Protein AF-A0A1V2L653-F1 (afdb_monomer_lite)

Foldseek 3Di:
DDDDDDDDDDDDDDDDDDDDDDDPPPDDDPDPDDDDDDDDDDDDDDDDDDDDDDDDDDDDDDDDDPPDDPVVVVVVVVVVVVVVVVVVVVVVVVVVVVVVVVVVVVVVVVVVVVVVVVVVVVVVVVVVVVVVVVVVVVVVVVVVVVVVVVVVVVVVVVVVVVVVVVVVVVVVVVVVVVVVVVVVVVVVVVPDDDDDDDDDDDDDDDDDDQDPPDDPPDDPVDDSPPDDDDDDDDDDDDDDDDDPDDDPDDDPDQQEDQALVLLVVLQVQQAFDLDDLQVSLVVSCVVCVPDDSSRSSSNQVVQWDFDDPDNNRTGIHGNPVVSVVSNVVD

Structure (mmCIF, N/CA/C/O backbone):
data_AF-A0A1V2L653-F1
#
_entry.id   AF-A0A1V2L653-F1
#
loop_
_atom_site.group_PDB
_atom_site.id
_atom_site.type_symbol
_atom_site.label_atom_id
_atom_site.label_alt_id
_atom_site.label_comp_id
_atom_site.label_asym_id
_atom_site.label_entity_id
_atom_site.label_seq_id
_atom_site.pdbx_PDB_ins_code
_atom_site.Cartn_x
_atom_site.Cartn_y
_atom_site.Cartn_z
_atom_site.occupancy
_atom_site.B_iso_or_equiv
_atom_site.auth_seq_id
_atom_site.auth_comp_id
_atom_site.auth_asym_id
_atom_site.auth_atom_id
_atom_site.pdbx_PDB_model_num
ATOM 1 N N . MET A 1 1 ? 19.678 -55.929 11.649 1.00 46.94 1 MET A N 1
ATOM 2 C CA . MET A 1 1 ? 20.262 -55.538 10.353 1.00 46.94 1 MET A CA 1
ATOM 3 C C . MET A 1 1 ? 20.091 -54.039 10.209 1.00 46.94 1 MET A C 1
ATOM 5 O O . MET A 1 1 ? 18.973 -53.556 10.264 1.00 46.94 1 MET A O 1
ATOM 9 N N . SER A 1 2 ? 21.246 -53.382 10.204 1.00 53.12 2 SER A N 1
ATOM 10 C CA . SER A 1 2 ? 21.638 -51.986 9.989 1.00 53.12 2 SER A CA 1
ATOM 11 C C . SER A 1 2 ? 20.592 -50.871 9.865 1.00 53.12 2 SER A C 1
ATOM 13 O O . SER A 1 2 ? 19.823 -50.804 8.912 1.00 53.12 2 SER A O 1
ATOM 15 N N . ASN A 1 3 ? 20.713 -49.936 10.810 1.00 59.44 3 ASN A N 1
ATOM 16 C CA . ASN A 1 3 ? 20.210 -48.566 10.816 1.00 59.44 3 ASN A CA 1
ATOM 17 C C . ASN A 1 3 ? 21.324 -47.656 10.239 1.00 59.44 3 ASN A C 1
ATOM 19 O O . ASN A 1 3 ? 22.461 -47.819 10.685 1.00 59.44 3 ASN A O 1
ATOM 23 N N . PRO A 1 4 ? 21.083 -46.759 9.265 1.00 69.44 4 PRO A N 1
ATOM 24 C CA . PRO A 1 4 ? 22.122 -45.852 8.780 1.00 69.44 4 PRO A CA 1
ATOM 25 C C . PRO A 1 4 ? 22.205 -44.565 9.619 1.00 69.44 4 PRO A C 1
ATOM 27 O O . PRO A 1 4 ? 21.202 -43.906 9.880 1.00 69.44 4 PRO A O 1
ATOM 30 N N . GLU A 1 5 ? 23.434 -44.260 10.033 1.00 60.66 5 GLU A N 1
ATOM 31 C CA . GLU A 1 5 ? 23.882 -43.127 10.846 1.00 60.66 5 GLU A CA 1
ATOM 32 C C . GLU A 1 5 ? 23.669 -41.750 10.189 1.00 60.66 5 GLU A C 1
ATOM 34 O O . GLU A 1 5 ? 23.868 -41.566 8.987 1.00 60.66 5 GLU A O 1
ATOM 39 N N . GLU A 1 6 ? 23.346 -40.762 11.028 1.00 52.84 6 GLU A N 1
ATOM 40 C CA . GLU A 1 6 ? 23.490 -39.327 10.762 1.00 52.84 6 GLU A CA 1
ATOM 41 C C . GLU A 1 6 ? 24.969 -38.894 10.812 1.00 52.84 6 GLU A C 1
ATOM 43 O O . GLU A 1 6 ? 25.686 -39.288 11.736 1.00 52.84 6 GLU A O 1
ATOM 48 N N . PRO A 1 7 ? 25.431 -37.979 9.938 1.00 68.19 7 PRO A N 1
ATOM 49 C CA . PRO A 1 7 ? 26.651 -37.229 10.192 1.00 68.19 7 PRO A CA 1
ATOM 50 C C . PRO A 1 7 ? 26.360 -35.917 10.936 1.00 68.19 7 PRO A C 1
ATOM 52 O O . PRO A 1 7 ? 25.857 -34.934 10.390 1.00 68.19 7 PRO A O 1
ATOM 55 N N . SER A 1 8 ? 26.773 -35.927 12.200 1.00 58.78 8 SER A N 1
ATOM 56 C CA . SER A 1 8 ? 27.037 -34.781 13.068 1.00 58.78 8 SER A CA 1
ATOM 57 C C . SER A 1 8 ? 28.042 -33.809 12.432 1.00 58.78 8 SER A C 1
ATOM 59 O O . SER A 1 8 ? 29.158 -34.203 12.092 1.00 58.78 8 SER A O 1
ATOM 61 N N . ILE A 1 9 ? 27.685 -32.524 12.314 1.00 58.97 9 ILE A N 1
ATOM 62 C CA . ILE A 1 9 ? 28.653 -31.441 12.080 1.00 58.97 9 ILE A CA 1
ATOM 63 C C . ILE A 1 9 ? 28.481 -30.382 13.166 1.00 58.97 9 ILE A C 1
ATOM 65 O O . ILE A 1 9 ? 27.635 -29.492 13.108 1.00 58.97 9 ILE A O 1
ATOM 69 N N . HIS A 1 10 ? 29.355 -30.505 14.158 1.00 52.88 10 HIS A N 1
ATOM 70 C CA . HIS A 1 10 ? 29.737 -29.478 15.113 1.00 52.88 10 HIS A CA 1
ATOM 71 C C . HIS A 1 10 ? 30.322 -28.260 14.377 1.00 52.88 10 HIS A C 1
ATOM 73 O O . HIS A 1 10 ? 31.320 -28.380 13.664 1.00 52.88 10 HIS A O 1
ATOM 79 N N . LYS A 1 11 ? 29.764 -27.067 14.602 1.00 62.25 11 LYS A N 1
ATOM 80 C CA . LYS A 1 11 ? 30.474 -25.805 14.361 1.00 62.25 11 LYS A CA 1
ATOM 81 C C . LYS A 1 11 ? 30.218 -24.854 15.522 1.00 62.25 11 LYS A C 1
ATOM 83 O O . LYS A 1 11 ? 29.108 -24.374 15.720 1.00 62.25 11 LYS A O 1
ATOM 88 N N . GLN A 1 12 ? 31.274 -24.659 16.303 1.00 55.16 12 GLN A N 1
ATOM 89 C CA . GLN A 1 12 ? 31.353 -23.705 17.398 1.00 55.16 12 GLN A CA 1
ATOM 90 C C . GLN A 1 12 ? 31.304 -22.249 16.901 1.00 55.16 12 GLN A C 1
ATOM 92 O O . GLN A 1 12 ? 31.672 -21.979 15.750 1.00 55.16 12 GLN A O 1
ATOM 97 N N . PRO A 1 13 ? 30.863 -21.319 17.767 1.00 58.03 13 PRO A N 1
ATOM 98 C CA . PRO A 1 13 ? 30.701 -19.910 17.443 1.00 58.03 13 PRO A CA 1
ATOM 99 C C . PRO A 1 13 ? 32.049 -19.180 17.481 1.00 58.03 13 PRO A C 1
ATOM 101 O O . PRO A 1 13 ? 32.896 -19.459 18.328 1.00 58.03 13 PRO A O 1
ATOM 104 N N . LYS A 1 14 ? 32.241 -18.233 16.557 1.00 57.12 14 LYS A N 1
ATOM 105 C CA . LYS A 1 14 ? 33.329 -17.256 16.629 1.00 57.12 14 LYS A CA 1
ATOM 106 C C . LYS A 1 14 ? 32.825 -15.984 17.293 1.00 57.12 14 LYS A C 1
ATOM 108 O O . LYS A 1 14 ? 31.859 -15.380 16.837 1.00 57.12 14 LYS A O 1
ATOM 113 N N . GLU A 1 15 ? 33.533 -15.630 18.351 1.00 52.09 15 GLU A N 1
ATOM 114 C CA . GLU A 1 15 ? 33.526 -14.355 19.046 1.00 52.09 15 GLU A CA 1
ATOM 115 C C . GLU A 1 15 ? 34.165 -13.258 18.176 1.00 52.09 15 GLU A C 1
ATOM 117 O O . GLU A 1 15 ? 35.189 -13.483 17.528 1.00 52.09 15 GLU A O 1
ATOM 122 N N . SER A 1 16 ? 33.556 -12.073 18.191 1.00 53.06 16 SER A N 1
ATOM 123 C CA . SER A 1 16 ? 34.164 -10.755 17.941 1.00 53.06 16 SER A CA 1
ATOM 124 C C . SER A 1 16 ? 33.127 -9.725 18.416 1.00 53.06 16 SER A C 1
ATOM 126 O O . SER A 1 16 ? 32.047 -9.646 17.835 1.00 53.06 16 SER A O 1
ATOM 128 N N . SER A 1 17 ? 33.250 -9.214 19.641 1.00 52.97 17 SER A N 1
ATOM 129 C CA . SER A 1 17 ? 34.028 -8.025 20.032 1.00 52.97 17 SER A CA 1
ATOM 130 C C . SER A 1 17 ? 33.342 -6.704 19.657 1.00 52.97 17 SER A C 1
ATOM 132 O O . SER A 1 17 ? 33.297 -6.337 18.486 1.00 52.97 17 SER A O 1
ATOM 134 N N . ASP A 1 18 ? 32.864 -6.035 20.708 1.00 42.38 18 ASP A N 1
ATOM 135 C CA . ASP A 1 18 ? 32.790 -4.587 20.937 1.00 42.38 18 ASP A CA 1
ATOM 136 C C . ASP A 1 18 ? 32.188 -3.665 19.871 1.00 42.38 18 ASP A C 1
ATOM 138 O O . ASP A 1 18 ? 32.824 -3.295 18.886 1.00 42.38 18 ASP A O 1
ATOM 142 N N . SER A 1 19 ? 30.996 -3.150 20.186 1.00 54.94 19 SER A N 1
ATOM 143 C CA . SER A 1 19 ? 30.652 -1.733 20.012 1.00 54.94 19 SER A CA 1
ATOM 144 C C . SER A 1 19 ? 29.569 -1.359 21.023 1.00 54.94 19 SER A C 1
ATOM 146 O O . SER A 1 19 ? 28.370 -1.509 20.794 1.00 54.94 19 SER A O 1
ATOM 148 N N . ASP A 1 20 ? 30.071 -0.926 22.171 1.00 49.00 20 ASP A N 1
ATOM 149 C CA . ASP A 1 20 ? 29.436 -0.094 23.182 1.00 49.00 20 ASP A CA 1
ATOM 150 C C . ASP A 1 20 ? 28.875 1.190 22.534 1.00 49.00 20 ASP A C 1
ATOM 152 O O . ASP A 1 20 ? 29.609 1.928 21.876 1.00 49.00 20 ASP A O 1
ATOM 156 N N . SER A 1 21 ? 27.565 1.425 22.648 1.00 54.41 21 SER A N 1
ATOM 157 C CA . SER A 1 21 ? 26.965 2.759 22.487 1.00 54.41 21 SER A CA 1
ATOM 158 C C . SER A 1 21 ? 25.579 2.805 23.136 1.00 54.41 21 SER A C 1
ATOM 160 O O . SER A 1 21 ? 24.598 2.268 22.626 1.00 54.41 21 SER A O 1
ATOM 162 N N . GLU A 1 22 ? 25.578 3.406 24.324 1.00 54.12 22 GLU A N 1
ATOM 163 C CA . GLU A 1 22 ? 24.552 4.271 24.918 1.00 54.12 22 GLU A CA 1
ATOM 164 C C . GLU A 1 22 ? 23.081 3.961 24.616 1.00 54.12 22 GLU A C 1
ATOM 166 O O . GLU A 1 22 ? 22.479 4.379 23.627 1.00 54.12 22 GLU A O 1
ATOM 171 N N . ILE A 1 23 ? 22.465 3.315 25.603 1.00 47.56 23 ILE A N 1
ATOM 172 C CA . ILE A 1 23 ? 21.033 3.389 25.861 1.00 47.56 23 ILE A CA 1
ATOM 173 C C . ILE A 1 23 ? 20.754 4.803 26.386 1.00 47.56 23 ILE A C 1
ATOM 175 O O . ILE A 1 23 ? 20.938 5.071 27.573 1.00 47.56 23 ILE A O 1
ATOM 179 N N . GLU A 1 24 ? 20.314 5.711 25.514 1.00 54.44 24 GLU A N 1
ATOM 180 C CA . GLU A 1 24 ? 19.651 6.932 25.968 1.00 54.44 24 GLU A CA 1
ATOM 181 C C . GLU A 1 24 ? 18.266 6.576 26.524 1.00 54.44 24 GLU A C 1
ATOM 183 O O . GLU A 1 24 ? 17.310 6.239 25.820 1.00 54.44 24 GLU A O 1
ATOM 188 N N . GLU A 1 25 ? 18.206 6.645 27.846 1.00 49.62 25 GLU A N 1
ATOM 189 C CA . GLU A 1 25 ? 17.028 6.734 28.689 1.00 49.62 25 GLU A CA 1
ATOM 190 C C . GLU A 1 25 ? 16.196 7.967 28.287 1.00 49.62 25 GLU A C 1
ATOM 192 O O . GLU A 1 25 ? 16.377 9.074 28.794 1.00 49.62 25 GLU A O 1
ATOM 197 N N . ILE A 1 26 ? 15.266 7.789 27.342 1.00 45.72 26 ILE A N 1
ATOM 198 C CA . ILE A 1 26 ? 14.248 8.803 27.050 1.00 45.72 26 ILE A CA 1
ATOM 199 C C . ILE A 1 26 ? 13.243 8.798 28.200 1.00 45.72 26 ILE A C 1
ATOM 201 O O . ILE A 1 26 ? 12.302 8.005 28.272 1.00 45.72 26 ILE A O 1
ATOM 205 N N . THR A 1 27 ? 13.514 9.714 29.117 1.00 50.00 27 THR A N 1
ATOM 206 C CA . THR A 1 27 ? 12.647 10.164 30.193 1.00 50.00 27 THR A CA 1
ATOM 207 C C . THR A 1 27 ? 11.267 10.564 29.662 1.00 50.00 27 THR A C 1
ATOM 209 O O . THR A 1 27 ? 11.114 11.243 28.644 1.00 50.00 27 THR A O 1
ATOM 212 N N . MET A 1 28 ? 10.239 10.107 30.378 1.00 41.16 28 MET A N 1
ATOM 213 C CA . MET A 1 28 ? 8.858 10.548 30.226 1.00 41.16 28 MET A CA 1
ATOM 214 C C . MET A 1 28 ? 8.798 12.053 30.499 1.00 41.16 28 MET A C 1
ATOM 216 O O . MET A 1 28 ? 8.938 12.491 31.637 1.00 41.16 28 MET A O 1
ATOM 220 N N . VAL A 1 29 ? 8.589 12.848 29.454 1.00 51.03 29 VAL A N 1
ATOM 221 C CA . VAL A 1 29 ? 8.126 14.227 29.599 1.00 51.03 29 VAL A CA 1
ATOM 222 C C . VAL A 1 29 ? 6.623 14.195 29.843 1.00 51.03 29 VAL A C 1
ATOM 224 O O . VAL A 1 29 ? 5.836 13.890 28.943 1.00 51.03 29 VAL A O 1
ATOM 227 N N . ASP A 1 30 ? 6.249 14.491 31.086 1.00 40.72 30 ASP A N 1
ATOM 228 C CA . ASP A 1 30 ? 4.896 14.843 31.489 1.00 40.72 30 ASP A CA 1
ATOM 229 C C . ASP A 1 30 ? 4.391 16.006 30.627 1.00 40.72 30 ASP A C 1
ATOM 231 O O . ASP A 1 30 ? 4.832 17.152 30.716 1.00 40.72 30 ASP A O 1
ATOM 235 N N . PHE A 1 31 ? 3.457 15.677 29.741 1.00 46.34 31 PHE A N 1
ATOM 236 C CA . PHE A 1 31 ? 2.687 16.631 28.9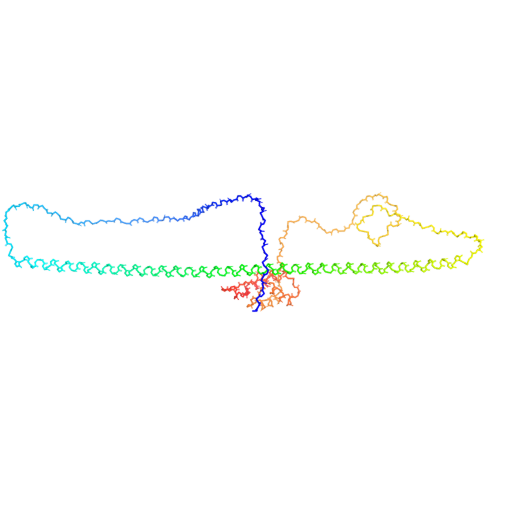64 1.00 46.34 31 PHE A CA 1
ATOM 237 C C . PHE A 1 31 ? 1.586 17.198 29.867 1.00 46.34 31 PHE A C 1
ATOM 239 O O . PHE A 1 31 ? 0.469 16.676 29.913 1.00 46.34 31 PHE A O 1
ATOM 246 N N . GLU A 1 32 ? 1.897 18.270 30.598 1.00 48.34 32 GLU A N 1
ATOM 247 C CA . GLU A 1 32 ? 0.889 19.116 31.238 1.00 48.34 32 GLU A CA 1
ATOM 248 C C . GLU A 1 32 ? 0.043 19.799 30.152 1.00 48.34 32 GLU A C 1
ATOM 250 O O . GLU A 1 32 ? 0.355 20.879 29.649 1.00 48.34 32 GLU A O 1
ATOM 255 N N . SER A 1 33 ? -1.060 19.153 29.766 1.00 45.47 33 SER A N 1
ATOM 256 C CA . SER A 1 33 ? -2.139 19.824 29.049 1.00 45.47 33 SER A CA 1
ATOM 257 C C . SER A 1 33 ? -3.069 20.478 30.056 1.00 45.47 33 SER A C 1
ATOM 259 O O . SER A 1 33 ? -3.963 19.865 30.637 1.00 45.47 33 SER A O 1
ATOM 261 N N . THR A 1 34 ? -2.828 21.767 30.233 1.00 42.56 34 THR A N 1
ATOM 262 C CA . THR A 1 34 ? -3.724 22.758 30.808 1.00 42.56 34 THR A CA 1
ATOM 263 C C . THR A 1 34 ? -5.104 22.690 30.146 1.00 42.56 34 THR A C 1
ATOM 265 O O . THR A 1 34 ? -5.321 23.257 29.076 1.00 42.56 34 THR A O 1
ATOM 268 N N . THR A 1 35 ? -6.078 22.060 30.802 1.00 42.91 35 THR A N 1
ATOM 269 C CA . THR A 1 35 ? -7.499 22.338 30.557 1.00 42.91 35 THR A CA 1
ATOM 270 C C . THR A 1 35 ? -8.058 23.151 31.710 1.00 42.91 35 THR A C 1
ATOM 272 O O . THR A 1 35 ? -8.460 22.629 32.748 1.00 42.91 35 THR A O 1
ATOM 275 N N . VAL A 1 36 ? -8.075 24.460 31.472 1.00 48.53 36 VAL A N 1
ATOM 276 C CA . VAL A 1 36 ? -8.889 25.463 32.155 1.00 48.53 36 VAL A CA 1
ATOM 277 C C . VAL A 1 36 ? -10.327 24.951 32.268 1.00 48.53 36 VAL A C 1
ATOM 279 O O . VAL A 1 36 ? -11.028 24.831 31.266 1.00 48.53 36 VAL A O 1
ATOM 282 N N . THR A 1 37 ? -10.772 24.677 33.492 1.00 42.69 37 THR A N 1
ATOM 283 C CA . THR A 1 37 ? -12.195 24.571 33.822 1.00 42.69 37 THR A CA 1
ATOM 284 C C . THR A 1 37 ? -12.521 25.730 34.749 1.00 42.69 37 THR A C 1
ATOM 286 O O . THR A 1 37 ? -12.032 25.800 35.871 1.00 42.69 37 THR A O 1
ATOM 289 N N . GLN A 1 38 ? -13.292 26.680 34.221 1.00 40.47 38 GLN A N 1
ATOM 290 C CA . GLN A 1 38 ? -13.822 27.820 34.956 1.00 40.47 38 GLN A CA 1
ATOM 291 C C . GLN A 1 38 ? -14.777 27.334 36.046 1.00 40.47 38 GLN A C 1
ATOM 293 O O . GLN A 1 38 ? -15.838 26.777 35.758 1.00 40.47 38 GLN A O 1
ATOM 298 N N . GLU A 1 39 ? -14.415 27.596 37.295 1.00 39.28 39 GLU A N 1
ATOM 299 C CA . GLU A 1 39 ? -15.330 27.543 38.424 1.00 39.28 39 GLU 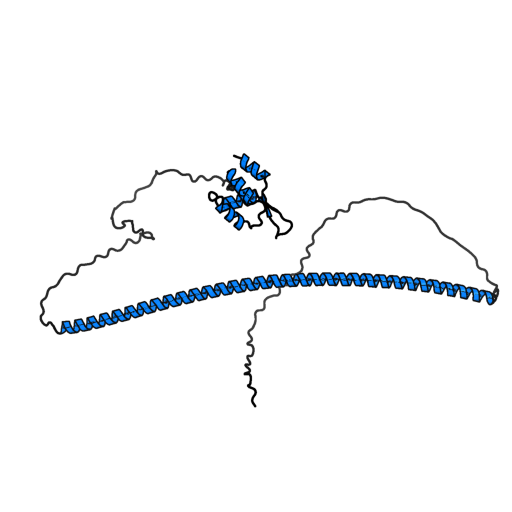A CA 1
ATOM 300 C C . GLU A 1 39 ? -16.290 28.729 38.321 1.00 39.28 39 GLU A C 1
ATOM 302 O O . GLU A 1 39 ? -15.905 29.890 38.465 1.00 39.28 39 GLU A O 1
ATOM 307 N N . LYS A 1 40 ? -17.560 28.436 38.033 1.00 48.72 40 LYS A N 1
ATOM 308 C CA . LYS A 1 40 ? -18.645 29.400 38.174 1.00 48.72 40 LYS A CA 1
ATOM 309 C C . LYS A 1 40 ? -19.336 29.156 39.506 1.00 48.72 40 LYS A C 1
ATOM 311 O O . LYS A 1 40 ? -20.114 28.223 39.679 1.00 48.72 40 LYS A O 1
ATOM 316 N N . GLU A 1 41 ? -18.994 30.042 40.423 1.00 46.91 41 GLU A N 1
ATOM 317 C CA . GLU A 1 41 ? -19.723 30.461 41.608 1.00 46.91 41 GLU A CA 1
ATOM 318 C C . GLU A 1 41 ? -21.252 30.310 41.473 1.00 46.91 41 GLU A C 1
ATOM 320 O O . GLU A 1 41 ? -21.869 30.827 40.539 1.00 46.91 41 GLU A O 1
ATOM 325 N N . THR A 1 42 ? -21.895 29.651 42.438 1.00 39.22 42 THR A N 1
ATOM 326 C CA . THR A 1 42 ? -23.270 29.985 42.834 1.00 39.22 42 THR A CA 1
ATOM 327 C C . THR A 1 42 ? -23.422 29.753 44.332 1.00 39.22 42 THR A C 1
ATOM 329 O O . THR A 1 42 ? -23.351 28.637 44.840 1.00 39.22 42 THR A O 1
ATOM 332 N N . GLN A 1 43 ? -23.580 30.882 45.013 1.00 42.59 43 GLN A N 1
ATOM 333 C CA . GLN A 1 43 ? -23.906 31.046 46.418 1.00 42.59 43 GLN A CA 1
ATOM 334 C C . GLN A 1 43 ? -25.357 30.629 46.724 1.00 42.59 43 GLN A C 1
ATOM 336 O O . GLN A 1 43 ? -26.191 30.518 45.830 1.00 42.59 43 GLN A O 1
ATOM 341 N N . MET A 1 44 ? -25.652 30.616 48.031 1.00 35.84 44 MET A N 1
ATOM 342 C CA . MET A 1 44 ? -26.970 30.563 48.687 1.00 35.84 44 MET A CA 1
ATOM 343 C C . MET A 1 44 ? -27.471 29.126 48.925 1.00 35.84 44 MET A C 1
ATOM 345 O O . MET A 1 44 ? -27.435 28.293 48.039 1.00 35.84 44 MET A O 1
ATOM 349 N N . THR A 1 45 ? -27.895 28.715 50.120 1.00 35.09 45 THR A N 1
ATOM 350 C CA . THR A 1 45 ? -28.701 29.425 51.120 1.00 35.09 45 THR A CA 1
ATOM 351 C C . THR A 1 45 ? -28.476 28.881 52.536 1.00 35.09 45 THR A C 1
ATOM 353 O O . THR A 1 45 ? -28.437 27.678 52.777 1.00 35.09 45 THR A O 1
ATOM 356 N N . LYS A 1 46 ? -28.430 29.820 53.482 1.00 41.69 46 LYS A N 1
ATOM 357 C CA . LYS A 1 46 ? -28.594 29.666 54.932 1.00 41.69 46 LYS A CA 1
ATOM 358 C C . LYS A 1 46 ? -30.003 29.146 55.249 1.00 41.69 46 LYS A C 1
ATOM 360 O O . LYS A 1 46 ? -30.932 29.663 54.641 1.00 41.69 46 LYS A O 1
ATOM 365 N N . THR A 1 47 ? -30.193 28.272 56.244 1.00 42.94 47 THR A N 1
ATOM 366 C CA . THR A 1 47 ? -30.951 28.541 57.501 1.00 42.94 47 THR A CA 1
ATOM 367 C C . THR A 1 47 ? -31.087 27.288 58.407 1.00 42.94 47 THR A C 1
ATOM 369 O O . THR A 1 47 ? -30.897 26.173 57.928 1.00 42.94 47 THR A O 1
ATOM 372 N N . PRO A 1 48 ? -31.354 27.475 59.723 1.00 60.53 48 PRO A N 1
ATOM 373 C CA . PRO A 1 48 ? -31.097 26.525 60.811 1.00 60.53 48 PRO A CA 1
ATOM 374 C C . PRO A 1 48 ? -32.370 25.915 61.433 1.00 60.53 48 PRO A C 1
ATOM 376 O O . PRO A 1 48 ? -33.430 26.525 61.382 1.00 60.53 48 PRO A O 1
ATOM 379 N N . LEU A 1 49 ? -32.237 24.788 62.139 1.00 34.03 49 LEU A N 1
ATOM 380 C CA . LEU A 1 49 ? -33.133 24.306 63.212 1.00 34.03 49 LEU A CA 1
ATOM 381 C C . LEU A 1 49 ? -32.319 23.291 64.046 1.00 34.03 49 LEU A C 1
ATOM 383 O O . LEU A 1 49 ? -31.739 22.378 63.475 1.00 34.03 49 LEU A O 1
ATOM 387 N N . LYS A 1 50 ? -31.994 23.531 65.325 1.00 36.38 50 LYS A N 1
ATOM 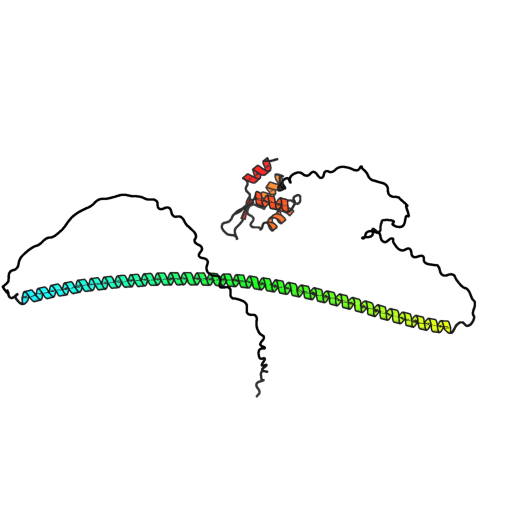388 C CA . LYS A 1 50 ? -32.831 23.531 66.545 1.00 36.38 50 LYS A CA 1
ATOM 389 C C . LYS A 1 50 ? -33.382 22.136 66.880 1.00 36.38 50 LYS A C 1
ATOM 391 O O . LYS A 1 50 ? -33.990 21.513 66.017 1.00 36.38 50 LYS A O 1
ATOM 396 N N . THR A 1 51 ? -33.298 21.786 68.176 1.00 37.69 51 THR A N 1
ATOM 397 C CA . THR A 1 51 ? -34.056 20.716 68.879 1.00 37.69 51 THR A CA 1
ATOM 398 C C . THR A 1 51 ? -33.294 19.374 68.868 1.00 37.69 51 THR A C 1
ATOM 400 O O . THR A 1 51 ? -32.950 18.888 67.806 1.00 37.69 51 THR A O 1
ATOM 403 N N . THR A 1 52 ? -32.899 18.730 69.972 1.00 39.06 52 THR A N 1
ATOM 404 C CA . THR A 1 52 ? -33.377 18.750 71.364 1.00 39.06 52 THR A CA 1
ATOM 405 C C . THR A 1 52 ? -32.276 18.190 72.275 1.00 39.06 52 THR A C 1
ATOM 407 O O . THR A 1 52 ? -31.619 17.211 71.927 1.00 39.06 52 THR A O 1
ATOM 410 N N . GLN A 1 53 ? -32.133 18.768 73.469 1.00 46.34 53 GLN A N 1
ATOM 411 C CA . GLN A 1 53 ? -31.613 18.070 74.650 1.00 46.34 53 GLN A CA 1
ATOM 412 C C . GLN A 1 53 ? -32.479 16.831 74.973 1.00 46.34 53 GLN A C 1
ATOM 414 O O . GLN A 1 53 ? -33.627 16.742 74.538 1.00 46.34 53 GLN A O 1
ATOM 419 N N . PRO A 1 54 ? -31.988 15.929 75.829 1.00 49.66 54 PRO A N 1
ATOM 420 C CA . PRO A 1 54 ? -32.574 15.940 77.162 1.00 49.66 54 PRO A CA 1
ATOM 421 C C . PRO A 1 54 ? -31.512 15.965 78.258 1.00 49.66 54 PRO A C 1
ATOM 423 O O . PRO A 1 54 ? -30.606 15.141 78.334 1.00 49.66 54 PRO A O 1
ATOM 426 N N . SER A 1 55 ? -31.689 16.955 79.118 1.00 45.22 55 SER A N 1
ATOM 427 C CA . SER A 1 55 ? -31.375 16.933 80.534 1.00 45.22 55 SER A CA 1
ATOM 428 C C . SER A 1 55 ? -32.143 15.811 81.236 1.00 45.22 55 SER A C 1
ATOM 430 O O . SER A 1 55 ? -33.361 15.788 81.102 1.00 45.22 55 SER A O 1
ATOM 432 N N . GLU A 1 56 ? -31.479 15.011 82.070 1.00 38.78 56 GLU A N 1
ATOM 433 C CA . GLU A 1 56 ? -32.031 14.614 83.372 1.00 38.78 56 GLU A CA 1
ATOM 434 C C . GLU A 1 56 ? -30.907 14.561 84.418 1.00 38.78 56 GLU A C 1
ATOM 436 O O . GLU A 1 56 ? -29.868 13.925 84.246 1.00 38.78 56 GLU A O 1
ATOM 441 N N . LEU A 1 57 ? -31.140 15.328 85.480 1.00 38.62 57 LEU A N 1
ATOM 442 C CA . LEU A 1 57 ? -30.414 15.398 86.742 1.00 38.62 57 LEU A CA 1
ATOM 443 C C . LEU A 1 57 ? -31.057 14.430 87.744 1.00 38.62 57 LEU A C 1
ATOM 445 O O . LEU A 1 57 ? -32.270 14.250 87.706 1.00 38.62 57 LEU A O 1
ATOM 449 N N . ASN A 1 58 ? -30.263 14.024 88.744 1.00 39.84 58 ASN A N 1
ATOM 450 C CA . ASN A 1 58 ? -30.680 13.526 90.067 1.00 39.84 58 ASN A CA 1
ATOM 451 C C . ASN A 1 58 ? -31.359 12.141 90.098 1.00 39.84 58 ASN A C 1
ATOM 453 O O . ASN A 1 58 ? -32.179 11.802 89.269 1.00 39.84 58 ASN A O 1
ATOM 457 N N . SER A 1 59 ? -31.122 11.262 91.068 1.00 35.66 59 SER A N 1
ATOM 458 C CA . SER A 1 59 ? -30.658 11.410 92.449 1.00 35.66 59 SER A CA 1
ATOM 459 C C . SER A 1 59 ? -30.177 10.041 92.948 1.00 35.66 59 SER A C 1
ATOM 461 O O . SER A 1 59 ? -30.573 9.002 92.421 1.00 35.66 59 SER A O 1
ATOM 463 N N . GLY A 1 60 ? -29.314 10.030 93.964 1.00 40.09 60 GLY A N 1
ATOM 464 C CA . GLY A 1 60 ? -29.003 8.804 94.689 1.00 40.09 60 GLY A CA 1
ATOM 465 C C . GLY A 1 60 ? -30.163 8.358 95.573 1.00 40.09 60 GLY A C 1
ATOM 466 O O . GLY A 1 60 ? -30.908 9.195 96.061 1.00 40.09 60 GLY A O 1
ATOM 467 N N . THR A 1 61 ? -30.231 7.058 95.844 1.00 36.66 61 THR A N 1
ATOM 468 C CA . THR A 1 61 ? -30.599 6.509 97.156 1.00 36.66 61 THR A CA 1
ATOM 469 C C . THR A 1 61 ? -30.164 5.052 97.209 1.00 36.66 61 THR A C 1
ATOM 471 O O . THR A 1 61 ? -30.495 4.244 96.342 1.00 36.66 61 THR A O 1
ATOM 474 N N . ALA A 1 62 ? -29.377 4.752 98.235 1.00 45.09 62 ALA A N 1
ATOM 475 C CA . ALA A 1 62 ? -29.067 3.417 98.697 1.00 45.09 62 ALA A CA 1
ATOM 476 C C . ALA A 1 62 ? -30.332 2.672 99.166 1.00 45.09 62 ALA A C 1
ATOM 478 O O . ALA A 1 62 ? -31.326 3.299 99.520 1.00 45.09 62 ALA A O 1
ATOM 479 N N . ALA A 1 63 ? -30.192 1.345 99.256 1.00 45.06 63 ALA A N 1
ATOM 480 C CA . ALA A 1 63 ? -31.062 0.398 99.957 1.00 45.06 63 ALA A CA 1
ATOM 481 C C . ALA A 1 63 ? -32.443 0.117 99.329 1.00 45.06 63 ALA A C 1
ATOM 483 O O . ALA A 1 63 ? -33.389 0.872 99.475 1.00 45.06 63 ALA A O 1
ATOM 484 N N . GLU A 1 64 ? -32.562 -1.033 98.660 1.00 43.19 64 GLU A N 1
ATOM 485 C CA . GLU A 1 64 ? -33.332 -2.193 99.149 1.00 43.19 64 GLU A CA 1
ATOM 486 C C . GLU A 1 64 ? -33.429 -3.245 98.036 1.00 43.19 64 GLU A C 1
ATOM 488 O O . GLU A 1 64 ? -34.070 -3.075 96.997 1.00 43.19 64 GLU A O 1
ATOM 493 N N . SER A 1 65 ? -32.765 -4.372 98.270 1.00 48.12 65 SER A N 1
ATOM 494 C CA . SER A 1 65 ? -32.812 -5.593 97.480 1.00 48.12 65 SER A CA 1
ATOM 495 C C . SER A 1 65 ? -34.202 -6.234 97.557 1.00 48.12 65 SER A C 1
ATOM 497 O O . SER A 1 65 ? -34.432 -7.164 98.327 1.00 48.12 65 SER A O 1
ATOM 499 N N . LYS A 1 66 ? -35.139 -5.777 96.717 1.00 55.81 66 LYS A N 1
ATOM 500 C CA . LYS A 1 66 ? -36.343 -6.553 96.389 1.00 55.81 66 LYS A CA 1
ATOM 501 C C . LYS A 1 66 ? -35.936 -7.707 95.477 1.00 55.81 66 LYS A C 1
ATOM 503 O O . LYS A 1 66 ? -35.710 -7.539 94.282 1.00 55.81 66 LYS A O 1
ATOM 508 N N . THR A 1 67 ? -35.808 -8.880 96.082 1.00 54.66 67 THR A N 1
ATOM 509 C CA . THR A 1 67 ? -35.650 -10.184 95.442 1.00 54.66 67 THR A CA 1
ATOM 510 C C . THR A 1 67 ? -36.727 -10.383 94.372 1.00 54.66 67 THR A C 1
ATOM 512 O O . THR A 1 67 ? -37.883 -10.691 94.662 1.00 54.66 67 THR A O 1
ATOM 515 N N . LEU A 1 68 ? -36.342 -10.181 93.106 1.00 50.06 68 LEU A N 1
ATOM 516 C CA . LEU A 1 68 ? -37.140 -10.570 91.946 1.00 50.06 68 LEU A CA 1
ATOM 517 C C . LEU A 1 68 ? -37.453 -12.063 92.042 1.00 50.06 68 LEU A C 1
ATOM 519 O O . LEU A 1 68 ? -36.564 -12.897 92.218 1.00 50.06 68 LEU A O 1
ATOM 523 N N . THR A 1 69 ? -38.733 -12.399 91.917 1.00 63.81 69 THR A N 1
ATOM 524 C CA . THR A 1 69 ? -39.181 -13.789 91.902 1.00 63.81 69 THR A CA 1
ATOM 525 C C . THR A 1 69 ? -38.570 -14.519 90.694 1.00 63.81 69 THR A C 1
ATOM 527 O O . THR A 1 69 ? -38.527 -13.949 89.598 1.00 63.81 69 THR A O 1
ATOM 530 N N . PRO A 1 70 ? -38.142 -15.790 90.840 1.00 72.38 70 PRO A N 1
ATOM 531 C CA . PRO A 1 70 ? -37.446 -16.555 89.792 1.00 72.38 70 PRO A CA 1
ATOM 532 C C . PRO A 1 70 ? -38.152 -16.540 88.425 1.00 72.38 70 PRO A C 1
ATOM 534 O O . PRO A 1 70 ? -37.513 -16.523 87.376 1.00 72.38 70 PRO A O 1
ATOM 537 N N . LYS A 1 71 ? -39.487 -16.447 88.441 1.00 73.12 71 LYS A N 1
ATOM 538 C CA . LYS A 1 71 ? -40.360 -16.453 87.261 1.00 73.12 71 LYS A CA 1
ATOM 539 C C . LYS A 1 71 ? -40.277 -15.178 86.400 1.00 73.12 71 LYS A C 1
ATOM 541 O O . LYS A 1 71 ? -40.600 -15.225 85.216 1.00 73.12 71 LYS A O 1
ATOM 546 N N . GLN A 1 72 ? -39.867 -14.034 86.957 1.00 76.12 72 GLN A N 1
ATOM 547 C CA . GLN A 1 72 ? -39.704 -12.788 86.188 1.00 76.12 72 GLN A CA 1
ATOM 548 C C . GLN A 1 72 ? -38.336 -12.698 85.500 1.00 76.12 72 GLN A C 1
ATOM 550 O O . GLN A 1 72 ? -38.260 -12.213 84.371 1.00 76.12 72 GLN A O 1
ATOM 555 N N . LEU A 1 73 ? -37.283 -13.225 86.133 1.00 76.00 73 LEU A N 1
ATOM 556 C CA . LEU A 1 73 ? -35.925 -13.248 85.584 1.00 76.00 73 LEU A CA 1
ATOM 557 C C . LEU A 1 73 ? -35.826 -14.153 84.344 1.00 76.00 73 LEU A C 1
ATOM 559 O O . LEU A 1 73 ? -35.177 -13.805 83.360 1.00 76.00 73 LEU A O 1
ATOM 563 N N . GLU A 1 74 ? -36.521 -15.291 84.360 1.00 78.62 74 GLU A N 1
ATOM 564 C CA . GLU A 1 74 ? -36.570 -16.221 83.228 1.00 78.62 74 GLU A CA 1
ATOM 565 C C . GLU A 1 74 ? -37.282 -15.610 82.009 1.00 78.62 74 GLU A C 1
ATOM 567 O O . GLU A 1 74 ? -36.762 -15.658 80.895 1.00 78.62 74 GLU A O 1
ATOM 572 N N . LYS A 1 75 ? -38.399 -14.899 82.226 1.00 86.06 75 LYS A N 1
ATOM 573 C CA . LYS A 1 75 ? -39.118 -14.163 81.168 1.00 86.06 75 LYS A CA 1
ATOM 574 C C . LYS A 1 75 ? -38.289 -13.021 80.563 1.00 86.06 75 LYS A C 1
ATOM 576 O O . LYS A 1 75 ? -38.488 -12.658 79.403 1.00 86.06 75 LYS A O 1
ATOM 581 N N . GLN A 1 76 ? -37.377 -12.431 81.334 1.00 81.94 76 GLN A N 1
ATOM 582 C CA . GLN A 1 76 ? -36.473 -11.380 80.863 1.00 81.94 76 GLN A CA 1
ATOM 583 C C . GLN A 1 76 ? -35.335 -11.970 80.016 1.00 81.94 76 GLN A C 1
ATOM 585 O O . GLN A 1 76 ? -35.084 -11.485 78.913 1.00 81.94 76 GLN A O 1
ATOM 590 N N . ARG A 1 77 ? -34.755 -13.096 80.454 1.00 84.12 77 ARG A N 1
ATOM 591 C CA . ARG A 1 77 ? -33.767 -13.865 79.677 1.00 84.12 77 ARG A CA 1
ATOM 592 C C . ARG A 1 77 ? -34.339 -14.400 78.363 1.00 84.12 77 ARG A C 1
ATOM 594 O O . ARG A 1 77 ? -33.651 -14.372 77.347 1.00 84.12 77 ARG A O 1
ATOM 601 N N . GLU A 1 78 ? -35.598 -14.836 78.348 1.00 84.75 78 GLU A N 1
ATOM 602 C CA . GLU A 1 78 ? -36.270 -15.295 77.125 1.00 84.75 78 GLU A CA 1
ATOM 603 C C . GLU A 1 78 ? -36.464 -14.154 76.105 1.00 84.75 78 GLU A C 1
ATOM 605 O O . GLU A 1 78 ? -36.238 -14.336 74.905 1.00 84.75 78 GLU A O 1
ATOM 610 N N . LYS A 1 79 ? -36.822 -12.947 76.570 1.00 88.19 79 LYS A N 1
ATOM 611 C CA . LYS A 1 79 ? -36.925 -11.753 75.713 1.00 88.19 79 LYS A CA 1
ATOM 612 C C . LYS A 1 79 ? -35.568 -11.328 75.152 1.00 88.19 79 LYS A C 1
ATOM 614 O O . LYS A 1 79 ? -35.472 -11.107 73.947 1.00 88.19 79 LYS A O 1
ATOM 619 N N . GLU A 1 80 ? -34.529 -11.285 75.985 1.00 88.31 80 GLU A N 1
ATOM 620 C CA . GLU A 1 80 ? -33.165 -10.963 75.547 1.00 88.31 80 GLU A CA 1
ATOM 621 C C . GLU A 1 80 ? -32.618 -11.999 74.555 1.00 88.31 80 GLU A C 1
ATOM 623 O O . GLU A 1 80 ? -31.994 -11.637 73.560 1.00 88.31 80 GLU A O 1
ATOM 628 N N . ALA A 1 81 ? -32.893 -13.290 74.764 1.00 89.12 81 ALA A N 1
ATOM 629 C CA . ALA A 1 81 ? -32.496 -14.341 73.828 1.00 89.12 81 ALA A CA 1
ATOM 630 C C . ALA A 1 81 ? -33.203 -14.201 72.467 1.00 89.12 81 ALA A C 1
ATOM 632 O O . ALA A 1 81 ? -32.586 -14.392 71.416 1.00 89.12 81 ALA A O 1
ATOM 633 N N . LYS A 1 82 ? -34.489 -13.830 72.462 1.00 92.94 82 LYS A N 1
ATOM 634 C CA . LYS A 1 82 ? -35.256 -13.594 71.230 1.00 92.94 82 LYS A CA 1
ATOM 635 C C . LYS A 1 82 ? -34.795 -12.338 70.486 1.00 92.94 82 LYS A C 1
ATOM 637 O O . LYS A 1 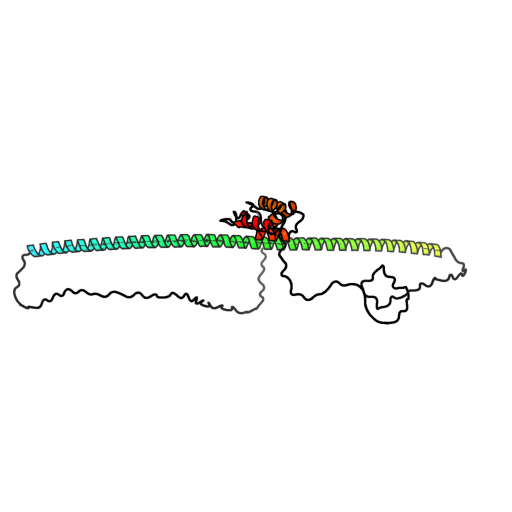82 ? -34.785 -12.325 69.255 1.00 92.94 82 LYS A O 1
ATOM 642 N N . GLU A 1 83 ? -34.401 -11.298 71.212 1.00 89.94 83 GLU A N 1
ATOM 643 C CA . GLU A 1 83 ? -33.846 -10.073 70.635 1.00 89.94 83 GLU A CA 1
ATOM 644 C C . GLU A 1 83 ? -32.451 -10.304 70.043 1.00 89.94 83 GLU A C 1
ATOM 646 O O . GLU A 1 83 ? -32.217 -9.934 68.892 1.00 89.94 83 GLU A O 1
ATOM 651 N N . LYS A 1 84 ? -31.573 -11.029 70.749 1.00 91.56 84 LYS A N 1
ATOM 652 C CA . LYS A 1 84 ? -30.260 -11.439 70.225 1.00 91.56 84 LYS A CA 1
ATOM 653 C C . LYS A 1 84 ? -30.383 -12.250 68.935 1.00 91.56 84 LYS A C 1
ATOM 655 O O . LYS A 1 84 ? -29.708 -11.922 67.966 1.00 91.56 84 LYS A O 1
ATOM 660 N N . LYS A 1 85 ? -31.316 -13.211 68.866 1.00 91.50 85 LYS A N 1
ATOM 661 C CA . LYS A 1 85 ? -31.588 -13.964 67.626 1.00 91.50 85 LYS A CA 1
ATOM 662 C C . LYS A 1 85 ? -32.035 -13.065 66.469 1.00 91.50 85 LYS A C 1
ATOM 664 O O . LYS A 1 85 ? -31.578 -13.252 65.349 1.00 91.50 85 LYS A O 1
ATOM 669 N N . ARG A 1 86 ? -32.891 -12.065 66.720 1.00 92.81 86 ARG A N 1
ATOM 670 C CA . ARG A 1 86 ? -33.323 -11.104 65.685 1.00 92.81 86 ARG A CA 1
ATOM 671 C C . ARG A 1 86 ? -32.191 -10.198 65.198 1.00 92.81 86 ARG A C 1
ATOM 673 O O . ARG A 1 86 ? -32.186 -9.825 64.027 1.00 92.81 86 ARG A O 1
ATOM 680 N N . ILE A 1 87 ? -31.274 -9.805 66.080 1.00 91.00 87 ILE A N 1
ATOM 681 C CA . ILE A 1 87 ? -30.111 -8.982 65.721 1.00 91.00 87 ILE A CA 1
ATOM 682 C C . ILE A 1 87 ? -29.112 -9.812 64.909 1.00 91.00 87 ILE A C 1
ATOM 684 O O . ILE A 1 87 ? -28.654 -9.360 63.862 1.00 91.00 87 ILE A O 1
ATOM 688 N N . GLU A 1 88 ? -28.837 -11.041 65.340 1.00 92.75 88 GLU A N 1
ATOM 689 C CA . GLU A 1 88 ? -27.950 -11.970 64.639 1.00 92.75 88 GLU A CA 1
ATOM 690 C C . GLU A 1 88 ? -28.489 -12.341 63.248 1.00 92.75 88 GLU A C 1
ATOM 692 O O . GLU A 1 88 ? -27.750 -12.284 62.268 1.00 92.75 88 GLU A O 1
ATOM 697 N N . GLU A 1 89 ? -29.793 -12.605 63.119 1.00 93.31 89 GLU A N 1
ATOM 698 C CA . GLU A 1 89 ? -30.446 -12.868 61.829 1.00 93.31 89 GLU A CA 1
ATOM 699 C C . GLU A 1 89 ? -30.369 -11.660 60.879 1.00 93.31 89 GLU A C 1
ATOM 701 O O . GLU A 1 89 ? -30.086 -11.815 59.689 1.00 93.31 89 GLU A O 1
ATOM 706 N N . LYS A 1 90 ? -30.581 -10.435 61.387 1.00 95.19 90 LYS A N 1
ATOM 707 C CA . LYS A 1 90 ? -30.431 -9.210 60.583 1.00 95.19 90 LYS A CA 1
ATOM 708 C C . LYS A 1 90 ? -28.992 -9.019 60.105 1.00 95.19 90 LYS A C 1
ATOM 710 O O . LYS A 1 90 ? -28.798 -8.702 58.934 1.00 95.19 90 LYS A O 1
ATOM 715 N N . LEU A 1 91 ? -28.012 -9.258 60.974 1.00 94.31 91 LEU A N 1
ATOM 716 C CA . LEU A 1 91 ? -26.590 -9.128 60.657 1.00 94.31 91 LEU A CA 1
ATOM 717 C C . LEU A 1 91 ? -26.130 -10.201 59.658 1.00 94.31 91 LEU A C 1
ATOM 719 O O . LEU A 1 91 ? -25.380 -9.899 58.733 1.00 94.31 91 LEU A O 1
ATOM 723 N N . ALA A 1 92 ? -26.635 -11.433 59.772 1.00 94.25 92 ALA A N 1
ATOM 724 C CA . ALA A 1 92 ? -26.394 -12.488 58.789 1.00 94.25 92 ALA A CA 1
ATOM 725 C C . ALA A 1 92 ? -27.016 -12.151 57.423 1.00 94.25 92 ALA A C 1
ATOM 727 O O . ALA A 1 92 ? -26.375 -12.315 56.385 1.00 94.25 92 ALA A O 1
ATOM 728 N N . ARG A 1 93 ? -28.243 -11.612 57.407 1.00 93.94 93 ARG A N 1
ATOM 729 C CA . ARG A 1 93 ? -28.913 -11.175 56.173 1.00 93.94 93 ARG A CA 1
ATOM 730 C C . ARG A 1 93 ? -28.213 -9.987 55.510 1.00 93.94 93 ARG A C 1
ATOM 732 O O . ARG A 1 93 ? -28.240 -9.879 54.286 1.00 93.94 93 ARG A O 1
ATOM 739 N N . GLU A 1 94 ? -27.622 -9.089 56.290 1.00 93.44 94 GLU A N 1
ATOM 740 C CA . GLU A 1 94 ? -26.836 -7.964 55.779 1.00 93.44 94 GLU A CA 1
ATOM 741 C C . GLU A 1 94 ? -25.506 -8.434 55.178 1.00 93.44 94 GLU A C 1
ATOM 743 O O . GLU A 1 94 ? -25.215 -8.094 54.032 1.00 93.44 94 GLU A O 1
ATOM 748 N N . LYS A 1 95 ? -24.777 -9.317 55.873 1.00 95.62 95 LYS A N 1
ATOM 749 C CA . LYS A 1 95 ? -23.548 -9.936 55.350 1.00 95.62 95 LYS A CA 1
ATOM 750 C C . LYS A 1 95 ? -23.786 -10.723 54.062 1.00 95.62 95 LYS A C 1
ATOM 752 O O . LYS A 1 95 ? -23.046 -10.541 53.103 1.00 95.62 95 LYS A O 1
ATOM 757 N N . ALA A 1 96 ? -24.863 -11.509 53.988 1.00 95.19 96 ALA A N 1
ATOM 758 C CA . ALA A 1 96 ? -25.215 -12.248 52.774 1.00 95.19 96 ALA A CA 1
ATOM 759 C C . ALA A 1 96 ? -25.485 -11.317 51.574 1.00 95.19 96 ALA A C 1
ATOM 761 O O . ALA A 1 96 ? -25.053 -11.597 50.458 1.00 95.19 96 ALA A O 1
ATOM 762 N N . LYS A 1 97 ? -26.153 -10.173 51.796 1.00 96.12 97 LYS A N 1
ATOM 763 C CA . LYS A 1 97 ? -26.370 -9.163 50.744 1.00 96.12 97 LYS A CA 1
ATOM 764 C C . LYS A 1 97 ? -25.076 -8.461 50.330 1.00 96.12 97 LYS A C 1
ATOM 766 O O . LYS A 1 97 ? -24.937 -8.094 49.165 1.00 96.12 97 LYS A O 1
ATOM 771 N N . GLU A 1 98 ? -24.154 -8.228 51.261 1.00 94.75 98 GLU A N 1
ATOM 772 C CA . GLU A 1 98 ? -22.862 -7.609 50.958 1.00 94.75 98 GLU A CA 1
ATOM 773 C C . GLU A 1 98 ? -21.962 -8.551 50.146 1.00 94.75 98 GLU A C 1
ATOM 775 O O . GLU A 1 98 ? -21.392 -8.130 49.139 1.00 94.75 98 GLU A O 1
ATOM 780 N N . GLU A 1 99 ? -21.895 -9.830 50.518 1.00 94.69 99 GLU A N 1
ATOM 781 C CA . GLU A 1 99 ? -21.162 -10.854 49.764 1.00 94.69 99 GLU A CA 1
ATOM 782 C C . GLU A 1 99 ? -21.749 -11.059 48.360 1.00 94.69 99 GLU A C 1
ATOM 784 O O . GLU A 1 99 ? -20.997 -11.104 47.386 1.00 94.69 99 GLU A O 1
ATOM 789 N N . GLU A 1 100 ? -23.080 -11.073 48.213 1.00 95.12 100 GLU A N 1
ATOM 790 C CA . GLU A 1 100 ? -23.732 -11.149 46.898 1.00 95.12 100 GLU A CA 1
ATOM 791 C C . GLU A 1 100 ? -23.386 -9.935 46.014 1.00 95.12 100 GLU A C 1
ATOM 793 O O . GLU A 1 100 ? -23.103 -10.080 44.819 1.00 95.12 100 GLU A O 1
ATOM 798 N N . ARG A 1 101 ? -23.361 -8.722 46.588 1.00 95.69 101 ARG A N 1
ATOM 799 C CA . ARG A 1 101 ? -22.961 -7.508 45.859 1.00 95.69 101 ARG A CA 1
ATOM 800 C C . ARG A 1 101 ? -21.492 -7.550 45.445 1.00 95.69 101 ARG A C 1
ATOM 802 O O . ARG A 1 101 ? -21.211 -7.221 44.293 1.00 95.69 101 ARG A O 1
ATOM 809 N N . LYS A 1 102 ? -20.592 -7.988 46.332 1.00 96.69 102 LYS A N 1
ATOM 810 C CA . LYS A 1 102 ? -19.157 -8.136 46.035 1.00 96.69 102 LYS A CA 1
ATOM 811 C C . LYS A 1 102 ? -18.915 -9.164 44.934 1.00 96.69 102 LYS A C 1
ATOM 813 O O . LYS A 1 102 ? -18.225 -8.853 43.969 1.00 96.69 102 LYS A O 1
ATOM 818 N N . LEU A 1 103 ? -19.568 -10.325 44.996 1.00 95.56 103 LEU A N 1
ATOM 819 C CA . LEU A 1 103 ? -19.453 -11.358 43.963 1.00 95.56 103 LEU A CA 1
ATOM 820 C C . LEU A 1 103 ? -19.968 -10.866 42.600 1.00 95.56 103 LEU A C 1
ATOM 822 O O . LEU A 1 103 ? -19.364 -11.118 41.556 1.00 95.56 103 LEU A O 1
ATOM 826 N N . LYS A 1 104 ? -21.085 -10.126 42.588 1.00 96.94 104 LYS A N 1
ATOM 827 C CA . LYS A 1 104 ? -21.635 -9.539 41.358 1.00 96.94 104 LYS A CA 1
ATOM 828 C C . LYS A 1 104 ? -20.717 -8.466 40.772 1.00 96.94 104 LYS A C 1
ATOM 830 O O . LYS A 1 104 ? -20.590 -8.380 39.551 1.00 96.94 104 LYS A O 1
ATOM 835 N N . GLU A 1 105 ? -20.106 -7.639 41.613 1.00 96.06 105 GLU A N 1
ATOM 836 C CA . GLU A 1 105 ? -19.158 -6.607 41.193 1.00 96.06 105 GLU A CA 1
ATOM 837 C C . GLU A 1 105 ? -17.862 -7.214 40.644 1.00 96.06 105 GLU A C 1
ATOM 839 O O . GLU A 1 105 ? -17.435 -6.853 39.546 1.00 96.06 105 GLU A O 1
ATOM 844 N N . GLU A 1 106 ? -17.311 -8.217 41.326 1.00 96.75 106 GLU A N 1
ATOM 845 C CA . GLU A 1 106 ? -16.132 -8.957 40.879 1.00 96.75 106 GLU A CA 1
ATOM 846 C C . GLU A 1 106 ? -16.376 -9.658 39.536 1.00 96.75 106 GLU A C 1
ATOM 848 O O . GLU A 1 106 ? -15.564 -9.539 38.617 1.00 96.75 106 GLU A O 1
ATOM 853 N N . LYS A 1 107 ? -17.542 -10.293 39.355 1.00 97.06 107 LYS A N 1
ATOM 854 C CA . LYS A 1 107 ? -17.918 -10.917 38.078 1.00 97.06 107 LYS A CA 1
ATOM 855 C C . LYS A 1 107 ? -17.996 -9.899 36.935 1.00 97.06 107 LYS A C 1
ATOM 857 O O . LYS A 1 107 ? -17.530 -10.182 35.833 1.00 97.06 107 LYS A O 1
ATOM 862 N N . ARG A 1 108 ? -18.544 -8.700 37.180 1.00 96.69 108 ARG A N 1
ATOM 863 C CA . ARG A 1 108 ? -18.578 -7.619 36.173 1.00 96.69 108 ARG A CA 1
ATOM 864 C C . ARG A 1 108 ? -17.179 -7.110 35.840 1.00 96.69 108 ARG A C 1
ATOM 866 O O . ARG A 1 108 ? -16.922 -6.772 34.686 1.00 96.69 108 ARG A O 1
ATOM 873 N N . LEU A 1 109 ? -16.283 -7.054 36.825 1.00 95.88 109 LEU A N 1
ATOM 874 C CA . LEU A 1 109 ? -14.902 -6.634 36.614 1.00 95.88 109 LEU A CA 1
ATOM 875 C C . LEU A 1 109 ? -14.108 -7.681 35.823 1.00 95.88 109 LEU A C 1
ATOM 877 O O . LEU A 1 109 ? -13.397 -7.311 34.891 1.00 95.88 109 LEU A O 1
ATOM 881 N N . GLN A 1 110 ? -14.272 -8.970 36.132 1.00 94.75 110 GLN A N 1
ATOM 882 C CA . GLN A 1 110 ? -13.675 -10.059 35.355 1.00 94.75 110 GLN A CA 1
ATOM 883 C C . GLN A 1 110 ? -14.192 -10.080 33.915 1.00 94.75 110 GLN A C 1
ATOM 885 O O . GLN A 1 110 ? -13.396 -10.165 32.986 1.00 94.75 110 GLN A O 1
ATOM 890 N N . GLU A 1 111 ? -15.501 -9.921 33.702 1.00 95.50 111 GLU A N 1
ATOM 891 C CA . GLU A 1 111 ? -16.070 -9.853 32.351 1.00 95.50 111 GLU A CA 1
ATOM 892 C C . GLU A 1 111 ? -15.541 -8.640 31.569 1.00 95.50 111 GLU A C 1
ATOM 894 O O . GLU A 1 111 ? -15.240 -8.745 30.378 1.00 95.50 111 GLU A O 1
ATOM 899 N N . LYS A 1 112 ? -15.389 -7.482 32.227 1.00 96.38 112 LYS A N 1
ATOM 900 C CA . LYS A 1 112 ? -14.811 -6.284 31.605 1.00 96.38 112 LYS A CA 1
ATOM 901 C C . LYS A 1 112 ? -13.346 -6.507 31.219 1.00 96.38 112 LYS A C 1
ATOM 903 O O . LYS A 1 112 ? -12.988 -6.180 30.091 1.00 96.38 112 LYS A O 1
ATOM 908 N N . LYS A 1 113 ? -12.543 -7.107 32.106 1.00 96.25 113 LYS A N 1
ATOM 909 C CA . LYS A 1 113 ? -11.140 -7.462 31.832 1.00 96.25 113 LYS A CA 1
ATOM 910 C C . LYS A 1 113 ? -11.019 -8.467 30.686 1.00 96.25 113 LYS A C 1
ATOM 912 O O . LYS A 1 113 ? -10.242 -8.230 29.773 1.00 96.25 113 LYS A O 1
ATOM 917 N N . ALA A 1 114 ? -11.847 -9.513 30.663 1.00 97.12 114 ALA A N 1
ATOM 918 C CA . ALA A 1 114 ? -11.845 -10.503 29.585 1.00 97.12 114 ALA A CA 1
ATOM 919 C C . ALA A 1 114 ? -12.199 -9.881 28.220 1.00 97.12 114 ALA A C 1
ATOM 921 O O . ALA A 1 114 ? -11.544 -10.158 27.219 1.00 97.12 114 ALA A O 1
ATOM 922 N N . LYS A 1 115 ? -13.195 -8.982 28.173 1.00 97.19 115 LYS A N 1
ATOM 923 C CA . LYS A 1 115 ? -13.550 -8.251 26.942 1.00 97.19 115 LYS A CA 1
ATOM 924 C C . LYS A 1 115 ? -12.451 -7.295 26.480 1.00 97.19 115 LYS A C 1
ATOM 926 O O . LYS A 1 115 ? -12.322 -7.049 25.283 1.00 97.19 115 LYS A O 1
ATOM 931 N N . GLU A 1 116 ? -11.714 -6.697 27.408 1.00 96.50 116 GLU A N 1
ATOM 932 C CA . GLU A 1 116 ? -10.598 -5.802 27.101 1.00 96.50 116 GLU A CA 1
ATOM 933 C C . GLU A 1 116 ? -9.392 -6.580 26.564 1.00 96.50 116 GLU A C 1
ATOM 935 O O . GLU A 1 116 ? -8.884 -6.243 25.496 1.00 96.50 116 GLU A O 1
ATOM 940 N N . GLU A 1 117 ? -9.027 -7.682 27.217 1.00 96.19 117 GLU A N 1
ATOM 941 C CA . GLU A 1 117 ? -7.961 -8.589 26.783 1.00 96.19 117 GLU A CA 1
ATOM 942 C C . GLU A 1 117 ? -8.258 -9.210 25.408 1.00 96.19 117 GLU A C 1
ATOM 944 O O . GLU A 1 117 ? -7.382 -9.278 24.545 1.00 96.19 117 GLU A O 1
ATOM 949 N N . GLU A 1 118 ? -9.508 -9.604 25.145 1.00 96.25 118 GLU A N 1
ATOM 950 C CA . GLU A 1 118 ? -9.910 -10.126 23.837 1.00 96.25 118 GLU A CA 1
ATOM 951 C C . GLU A 1 118 ? -9.807 -9.064 22.731 1.00 96.25 118 GLU A C 1
ATOM 953 O O . GLU A 1 118 ? -9.271 -9.340 21.654 1.00 96.25 118 GLU A O 1
ATOM 958 N N . LYS A 1 119 ? -10.251 -7.827 22.993 1.00 95.88 119 LYS A N 1
ATOM 959 C CA . LYS A 1 119 ? -10.077 -6.708 22.051 1.00 95.88 119 LYS A CA 1
ATOM 960 C C . LYS A 1 119 ? -8.606 -6.423 21.783 1.00 95.88 119 LYS A C 1
ATOM 962 O O . LYS A 1 119 ? -8.239 -6.143 20.641 1.00 95.88 119 LYS A O 1
ATOM 967 N N . GLU A 1 120 ? -7.769 -6.497 22.811 1.00 97.31 120 GLU A N 1
ATOM 968 C CA . GLU A 1 120 ? -6.334 -6.297 22.673 1.00 97.31 120 GLU A CA 1
ATOM 969 C C . GLU A 1 120 ? -5.691 -7.421 21.853 1.00 97.31 120 GLU A C 1
ATOM 971 O O . GLU A 1 120 ? -4.901 -7.147 20.951 1.00 97.31 120 GLU A O 1
ATOM 976 N N . ARG A 1 121 ? -6.097 -8.679 22.066 1.00 97.12 121 ARG A N 1
ATOM 977 C CA . ARG A 1 121 ? -5.640 -9.823 21.266 1.00 97.12 121 ARG A CA 1
ATOM 978 C C . ARG A 1 121 ? -6.004 -9.661 19.790 1.00 97.12 121 ARG A C 1
ATOM 980 O O . ARG A 1 121 ? -5.137 -9.821 18.937 1.00 97.12 121 ARG A O 1
ATOM 987 N N . ILE A 1 122 ? -7.238 -9.253 19.491 1.00 95.62 122 ILE A N 1
ATOM 988 C CA . ILE A 1 122 ? -7.688 -8.970 18.117 1.00 95.62 122 ILE A CA 1
ATOM 989 C C . ILE A 1 122 ? -6.900 -7.801 17.506 1.00 95.62 122 ILE A C 1
ATOM 991 O O . ILE A 1 122 ? -6.562 -7.823 16.320 1.00 95.62 122 ILE A O 1
ATOM 995 N N . LYS A 1 123 ? -6.596 -6.759 18.290 1.00 97.00 123 LYS A N 1
ATOM 996 C CA . LYS A 1 123 ? -5.789 -5.625 17.823 1.00 97.00 123 LYS A CA 1
ATOM 997 C C . LYS A 1 123 ? -4.361 -6.066 17.483 1.00 97.00 123 LYS A C 1
ATOM 999 O O . LYS A 1 123 ? -3.910 -5.767 16.380 1.00 97.00 123 LYS A O 1
ATOM 1004 N N . ARG A 1 124 ? -3.707 -6.834 18.364 1.00 94.88 124 ARG A N 1
ATOM 1005 C CA . ARG A 1 124 ? -2.359 -7.387 18.136 1.00 94.88 124 ARG A CA 1
ATOM 1006 C C . ARG A 1 124 ? -2.318 -8.335 16.940 1.00 94.88 124 ARG A C 1
ATOM 1008 O O . ARG A 1 124 ? -1.391 -8.263 16.146 1.00 94.88 124 ARG A O 1
ATOM 1015 N N . GLU A 1 125 ? -3.326 -9.187 16.765 1.00 95.88 125 GLU A N 1
ATOM 1016 C CA . GLU A 1 125 ? -3.400 -10.102 15.619 1.00 95.88 125 GLU A CA 1
ATOM 1017 C C . GLU A 1 125 ? -3.540 -9.342 14.290 1.00 95.88 125 GLU A C 1
ATOM 1019 O O . GLU A 1 125 ? -2.843 -9.638 13.319 1.00 95.88 125 GLU A O 1
ATOM 1024 N N . ASN A 1 126 ? -4.390 -8.311 14.246 1.00 95.38 126 ASN A N 1
ATOM 1025 C CA . ASN A 1 126 ? -4.530 -7.460 13.063 1.00 95.38 126 ASN A CA 1
ATOM 1026 C C . ASN A 1 126 ? -3.260 -6.654 12.763 1.00 95.38 126 ASN A C 1
ATOM 1028 O O . ASN A 1 126 ? -2.926 -6.448 11.596 1.00 95.38 126 ASN A O 1
ATOM 1032 N N . GLU A 1 127 ? -2.564 -6.188 13.796 1.00 97.19 127 GLU A N 1
ATOM 1033 C CA . GLU A 1 127 ? -1.288 -5.489 13.665 1.00 97.19 127 GLU A CA 1
ATOM 1034 C C . GLU A 1 127 ? -0.191 -6.422 13.143 1.00 97.19 127 GLU A C 1
ATOM 1036 O O . GLU A 1 127 ? 0.444 -6.108 12.139 1.00 97.19 127 GLU A O 1
ATOM 1041 N N . LEU A 1 128 ? -0.070 -7.626 13.708 1.00 96.50 128 LEU A N 1
ATOM 1042 C CA . LEU A 1 128 ? 0.859 -8.655 13.241 1.00 96.50 128 LEU A CA 1
ATOM 1043 C C . LEU A 1 128 ? 0.571 -9.073 11.793 1.00 96.50 128 LEU A C 1
ATOM 1045 O O . LEU A 1 128 ? 1.491 -9.266 11.001 1.00 96.50 128 LEU A O 1
ATOM 1049 N N . LYS A 1 129 ? -0.708 -9.174 11.413 1.00 97.31 129 LYS A N 1
ATOM 1050 C CA . LYS A 1 129 ? -1.109 -9.473 10.034 1.00 97.31 129 LYS A CA 1
ATOM 1051 C C . LYS A 1 129 ? -0.699 -8.362 9.066 1.00 97.31 129 LYS A C 1
ATOM 1053 O O . LYS A 1 129 ? -0.191 -8.665 7.989 1.00 97.31 129 LYS A O 1
ATOM 1058 N N . ARG A 1 130 ? -0.888 -7.094 9.448 1.00 95.56 130 ARG A N 1
ATOM 1059 C CA . ARG A 1 130 ? -0.447 -5.936 8.649 1.00 95.56 130 ARG A CA 1
ATOM 1060 C C . ARG A 1 130 ? 1.072 -5.883 8.519 1.00 95.56 130 ARG A C 1
ATOM 1062 O O . ARG A 1 130 ? 1.564 -5.562 7.443 1.00 95.56 130 ARG A O 1
ATOM 1069 N N . GLU A 1 131 ? 1.800 -6.206 9.582 1.00 96.38 131 GLU A N 1
ATOM 1070 C CA . GLU A 1 131 ? 3.263 -6.214 9.565 1.00 96.38 131 GLU A CA 1
ATOM 1071 C C . GLU A 1 131 ? 3.808 -7.348 8.692 1.00 96.38 131 GLU A C 1
ATOM 1073 O O . GLU A 1 131 ? 4.650 -7.123 7.827 1.00 96.38 131 GLU A O 1
ATOM 1078 N N . LYS A 1 132 ? 3.239 -8.552 8.810 1.00 96.25 132 LYS A N 1
ATOM 1079 C CA . LYS A 1 132 ? 3.595 -9.685 7.950 1.00 96.25 132 LYS A CA 1
ATOM 1080 C C . LYS A 1 132 ? 3.317 -9.399 6.470 1.00 96.25 132 LYS A C 1
ATOM 1082 O O . LYS A 1 132 ? 4.140 -9.730 5.624 1.00 96.25 132 LYS A O 1
ATOM 1087 N N . GLU A 1 133 ? 2.196 -8.749 6.151 1.00 96.56 133 GLU A N 1
ATOM 1088 C CA . GLU A 1 133 ? 1.879 -8.319 4.780 1.00 96.56 133 GLU A CA 1
ATOM 1089 C C . GLU A 1 133 ? 2.899 -7.296 4.246 1.00 96.56 133 GLU A C 1
ATOM 1091 O O . GLU A 1 133 ? 3.306 -7.371 3.083 1.00 96.56 133 GLU A O 1
ATOM 1096 N N . ARG A 1 134 ? 3.355 -6.355 5.087 1.00 96.50 134 ARG A N 1
ATOM 1097 C CA . ARG A 1 134 ? 4.413 -5.397 4.724 1.00 96.50 134 ARG A CA 1
ATOM 1098 C C . ARG A 1 134 ? 5.737 -6.100 4.454 1.00 96.50 134 ARG A C 1
ATOM 1100 O O . ARG A 1 134 ? 6.321 -5.871 3.396 1.00 96.50 134 ARG A O 1
ATOM 1107 N N . GLN A 1 135 ? 6.159 -6.990 5.348 1.00 96.38 135 GLN A N 1
ATOM 1108 C CA . GLN A 1 135 ? 7.394 -7.757 5.190 1.00 96.38 135 GLN A CA 1
ATOM 1109 C C . GLN A 1 135 ? 7.361 -8.639 3.939 1.00 96.38 135 GLN A C 1
ATOM 1111 O O . GLN A 1 135 ? 8.324 -8.659 3.178 1.00 96.38 135 GLN A O 1
ATOM 1116 N N . GLU A 1 136 ? 6.243 -9.312 3.660 1.00 97.12 136 GLU A N 1
ATOM 1117 C CA . GLU A 1 136 ? 6.101 -10.123 2.447 1.00 97.12 136 GLU A CA 1
ATOM 1118 C C . GLU A 1 136 ? 6.173 -9.260 1.177 1.00 97.12 136 GLU A C 1
ATOM 1120 O O . GLU A 1 136 ? 6.805 -9.638 0.189 1.00 97.12 136 GLU A O 1
ATOM 1125 N N . ARG A 1 137 ? 5.568 -8.065 1.192 1.00 94.88 137 ARG A N 1
ATOM 1126 C CA . ARG A 1 137 ? 5.650 -7.119 0.072 1.00 94.88 137 ARG A CA 1
ATOM 1127 C C . ARG A 1 137 ? 7.076 -6.615 -0.150 1.00 94.88 137 ARG A C 1
ATOM 1129 O O . ARG A 1 137 ? 7.489 -6.461 -1.300 1.00 94.88 137 ARG A O 1
ATOM 1136 N N . GLU A 1 138 ? 7.820 -6.350 0.918 1.00 96.75 138 GLU A N 1
ATOM 1137 C CA . GLU A 1 138 ? 9.226 -5.950 0.837 1.00 96.75 138 GLU A CA 1
ATOM 1138 C C . GLU A 1 138 ? 10.117 -7.086 0.339 1.00 96.75 138 GLU A C 1
ATOM 1140 O O . GLU A 1 138 ? 10.933 -6.865 -0.556 1.00 96.75 138 GLU A O 1
ATOM 1145 N N . GLN A 1 139 ? 9.903 -8.309 0.825 1.00 96.19 139 GLN A N 1
ATOM 1146 C CA . GLN A 1 139 ? 10.602 -9.497 0.341 1.00 96.19 139 GLN A CA 1
ATOM 1147 C C . GLN A 1 139 ? 10.339 -9.730 -1.146 1.00 96.19 139 GLN A C 1
ATOM 1149 O O . GLN A 1 139 ? 11.293 -9.855 -1.907 1.00 96.19 139 GLN A O 1
ATOM 1154 N N . LYS A 1 140 ? 9.079 -9.666 -1.594 1.00 97.31 140 LYS A N 1
ATOM 1155 C CA . LYS A 1 140 ? 8.729 -9.765 -3.021 1.00 97.31 140 LYS A CA 1
ATOM 1156 C C . LYS A 1 140 ? 9.406 -8.686 -3.861 1.00 97.31 140 LYS A C 1
ATOM 1158 O O . LYS A 1 140 ? 9.918 -8.976 -4.937 1.00 97.31 140 LYS A O 1
ATOM 1163 N N . LYS A 1 141 ? 9.452 -7.444 -3.370 1.00 96.75 141 LYS A N 1
ATOM 1164 C CA . LYS A 1 141 ? 10.119 -6.335 -4.069 1.00 96.75 141 LYS A CA 1
ATOM 1165 C C . LYS A 1 141 ? 11.635 -6.538 -4.150 1.00 96.75 141 LYS A C 1
ATOM 1167 O O . LYS A 1 141 ? 12.235 -6.197 -5.168 1.00 96.75 141 LYS A O 1
ATOM 1172 N N . ASN A 1 142 ? 12.257 -7.077 -3.105 1.00 95.81 142 ASN A N 1
ATOM 1173 C CA . ASN A 1 142 ? 13.686 -7.391 -3.094 1.00 95.81 142 ASN A CA 1
ATOM 1174 C C . ASN A 1 142 ? 14.012 -8.597 -3.983 1.00 95.81 142 ASN A C 1
ATOM 1176 O O . ASN A 1 142 ? 14.978 -8.542 -4.739 1.00 95.81 142 ASN A O 1
ATOM 1180 N N . GLU A 1 143 ? 13.181 -9.637 -3.969 1.00 96.50 143 GLU A N 1
ATOM 1181 C CA . GLU A 1 143 ? 13.312 -10.798 -4.851 1.00 96.50 143 GLU A CA 1
ATOM 1182 C C . GLU A 1 143 ? 13.138 -10.406 -6.326 1.00 96.50 143 GLU A C 1
ATOM 1184 O O . GLU A 1 143 ? 13.940 -10.800 -7.169 1.00 96.50 143 GLU A O 1
ATOM 1189 N N . GLU A 1 144 ? 12.156 -9.558 -6.650 1.00 96.88 144 GLU A N 1
ATOM 1190 C CA . GLU A 1 144 ? 11.965 -9.025 -8.004 1.00 96.88 144 GLU A CA 1
ATOM 1191 C C . GLU A 1 144 ? 13.181 -8.207 -8.466 1.00 96.88 144 GLU A C 1
ATOM 1193 O O . GLU A 1 144 ? 13.642 -8.359 -9.601 1.00 96.88 144 GLU A O 1
ATOM 1198 N N . ARG A 1 145 ? 13.740 -7.366 -7.584 1.00 96.88 145 ARG A N 1
ATOM 1199 C CA . ARG A 1 145 ? 14.970 -6.607 -7.863 1.00 96.88 145 ARG A CA 1
ATOM 1200 C C . ARG A 1 145 ? 16.151 -7.533 -8.128 1.00 96.88 145 ARG A C 1
ATOM 1202 O O . ARG A 1 145 ? 16.827 -7.343 -9.136 1.00 96.88 145 ARG A O 1
ATOM 1209 N N . LEU A 1 146 ? 16.346 -8.549 -7.289 1.00 97.56 146 LEU A N 1
ATOM 1210 C CA . LEU A 1 146 ? 17.423 -9.524 -7.442 1.00 97.56 146 LEU A CA 1
ATOM 1211 C C . LEU A 1 146 ? 17.259 -10.341 -8.730 1.00 97.56 146 LEU A C 1
ATOM 1213 O O . LEU A 1 146 ? 18.223 -10.552 -9.460 1.00 97.56 146 LEU A O 1
ATOM 1217 N N . ARG A 1 147 ? 16.030 -10.746 -9.068 1.00 98.00 147 ARG A N 1
ATOM 1218 C CA . ARG A 1 147 ? 15.727 -11.445 -10.322 1.00 98.00 147 ARG A CA 1
ATOM 1219 C C . ARG A 1 147 ? 16.040 -10.576 -11.538 1.00 98.00 147 ARG A C 1
ATOM 1221 O O . ARG A 1 147 ? 16.665 -11.054 -12.482 1.00 98.00 147 ARG A O 1
ATOM 1228 N N . LYS A 1 148 ? 15.644 -9.302 -11.510 1.00 97.69 148 LYS A N 1
ATOM 1229 C CA . LYS A 1 148 ? 15.928 -8.342 -12.584 1.00 97.69 148 LYS A CA 1
ATOM 1230 C C . LYS A 1 148 ? 17.426 -8.072 -12.725 1.00 97.69 148 LYS A C 1
ATOM 1232 O O . LYS A 1 148 ? 17.919 -7.928 -13.839 1.00 97.69 148 LYS A O 1
ATOM 1237 N N . GLU A 1 149 ? 18.155 -8.012 -11.616 1.00 96.56 149 GLU A N 1
ATOM 1238 C CA . GLU A 1 149 ? 19.609 -7.851 -11.608 1.00 96.56 149 GLU A CA 1
ATOM 1239 C C . GLU A 1 149 ? 20.322 -9.084 -12.175 1.00 96.56 149 GLU A C 1
ATOM 1241 O O . GLU A 1 149 ? 21.160 -8.946 -13.063 1.00 96.56 149 GLU A O 1
ATOM 1246 N N . GLN A 1 150 ? 19.916 -10.293 -11.775 1.00 96.69 150 GLN A N 1
ATOM 1247 C CA . GLN A 1 150 ? 20.437 -11.532 -12.357 1.00 96.69 150 GLN A CA 1
ATOM 1248 C C . GLN A 1 150 ? 20.138 -11.653 -13.854 1.00 96.69 150 GLN A C 1
ATOM 1250 O O . GLN A 1 150 ? 20.979 -12.130 -14.613 1.00 96.69 150 GLN A O 1
ATOM 1255 N N . GLU A 1 151 ? 18.955 -11.232 -14.302 1.00 97.38 151 GLU A N 1
ATOM 1256 C CA . GLU A 1 151 ? 18.611 -11.220 -15.726 1.00 97.38 151 GLU A CA 1
ATOM 1257 C C . GLU A 1 151 ? 19.500 -10.248 -16.511 1.00 97.38 151 GLU A C 1
ATOM 1259 O O . GLU A 1 151 ? 20.007 -10.593 -17.580 1.00 97.38 151 GLU A O 1
ATOM 1264 N N . ARG A 1 152 ? 19.748 -9.050 -15.965 1.00 97.75 152 ARG A N 1
ATOM 1265 C CA . ARG A 1 152 ? 20.685 -8.090 -16.562 1.00 97.75 152 ARG A CA 1
ATOM 1266 C C . ARG A 1 152 ? 22.098 -8.652 -16.638 1.00 97.75 152 ARG A C 1
ATOM 1268 O O . ARG A 1 152 ? 22.710 -8.545 -17.696 1.00 97.75 152 ARG A O 1
ATOM 1275 N N . LEU A 1 153 ? 22.568 -9.287 -15.566 1.00 97.44 153 LEU A N 1
ATOM 1276 C CA . LEU A 1 153 ? 23.898 -9.884 -15.517 1.00 97.44 153 LEU A CA 1
ATOM 1277 C C . LEU A 1 153 ? 24.043 -11.013 -16.546 1.00 97.44 153 LEU A C 1
ATOM 1279 O O . LEU A 1 153 ? 25.004 -11.021 -17.306 1.00 97.44 153 LEU A O 1
ATOM 1283 N N . LYS A 1 154 ? 23.048 -11.902 -16.664 1.00 98.00 154 LYS A N 1
ATOM 1284 C CA . LYS A 1 154 ? 23.031 -12.956 -17.698 1.00 98.00 154 LYS A CA 1
ATOM 1285 C C . LYS A 1 154 ? 23.048 -12.381 -19.112 1.00 98.00 154 LYS A C 1
ATOM 1287 O O . LYS A 1 154 ? 23.743 -12.900 -19.979 1.00 98.00 154 LYS A O 1
ATOM 1292 N N . ARG A 1 155 ? 22.304 -11.298 -19.352 1.00 97.62 155 ARG A N 1
ATOM 1293 C CA . ARG A 1 155 ? 22.277 -10.623 -20.656 1.00 97.62 155 ARG A CA 1
ATOM 1294 C C . ARG A 1 155 ? 23.605 -9.938 -20.985 1.00 97.62 155 ARG A C 1
ATOM 1296 O O . ARG A 1 155 ? 23.982 -9.878 -22.152 1.00 97.62 155 ARG A O 1
ATOM 1303 N N . GLU A 1 156 ? 24.288 -9.380 -19.991 1.00 97.19 156 GLU A N 1
ATOM 1304 C CA . GLU A 1 156 ? 25.625 -8.800 -20.161 1.00 97.19 156 GLU A CA 1
ATOM 1305 C C . GLU A 1 156 ? 26.671 -9.892 -20.423 1.00 97.19 156 GLU A C 1
ATOM 1307 O O . GLU A 1 156 ? 27.424 -9.773 -21.388 1.00 97.19 156 GLU A O 1
ATOM 1312 N N . GLU A 1 157 ? 26.625 -11.001 -19.682 1.00 97.44 157 GLU A N 1
ATOM 1313 C CA . GLU A 1 157 ? 27.487 -12.170 -19.892 1.00 97.44 157 GLU A CA 1
ATOM 1314 C C . GLU A 1 157 ? 27.284 -12.798 -21.286 1.00 97.44 157 GLU A C 1
ATOM 1316 O O . GLU A 1 157 ? 28.244 -13.169 -21.962 1.00 97.44 157 GLU A O 1
ATOM 1321 N N . GLU A 1 158 ? 26.040 -12.892 -21.764 1.00 97.38 158 GLU A N 1
ATOM 1322 C CA . GLU A 1 158 ? 25.735 -13.390 -23.109 1.00 97.38 158 GLU A CA 1
ATOM 1323 C C . GLU A 1 158 ? 26.296 -12.468 -24.200 1.00 97.38 158 GLU A C 1
ATOM 1325 O O . GLU A 1 158 ? 26.943 -12.942 -25.137 1.00 97.38 158 GLU A O 1
ATOM 1330 N N . LYS A 1 159 ? 26.115 -11.147 -24.059 1.00 97.62 159 LYS A N 1
ATOM 1331 C CA . LYS A 1 159 ? 26.693 -10.161 -24.985 1.00 97.62 159 LYS A CA 1
ATOM 1332 C C . LYS A 1 159 ? 28.218 -10.228 -24.999 1.00 97.62 159 LYS A C 1
ATOM 1334 O O . LYS A 1 159 ? 28.819 -10.104 -26.063 1.00 97.62 159 LYS A O 1
ATOM 1339 N N . GLU A 1 160 ? 28.854 -10.416 -23.849 1.00 97.50 160 GLU A N 1
ATOM 1340 C CA . GLU A 1 160 ? 30.308 -10.558 -23.758 1.00 97.50 160 GLU A CA 1
ATOM 1341 C C . GLU A 1 160 ? 30.793 -11.842 -24.443 1.00 97.50 160 GLU A C 1
ATOM 1343 O O . GLU A 1 160 ? 31.700 -11.792 -25.277 1.00 97.50 160 GLU A O 1
ATOM 1348 N N . LYS A 1 161 ? 30.121 -12.974 -24.201 1.00 97.50 161 LYS A N 1
ATOM 1349 C CA . LYS A 1 161 ? 30.389 -14.241 -24.901 1.00 97.50 161 LYS A CA 1
ATOM 1350 C C . LYS A 1 161 ? 30.209 -14.115 -26.413 1.00 97.50 161 LYS A C 1
ATOM 1352 O O . LYS A 1 161 ? 30.998 -14.676 -27.171 1.00 97.50 161 LYS A O 1
ATOM 1357 N N . GLU A 1 162 ? 29.205 -13.372 -26.875 1.00 97.12 162 GLU A N 1
ATOM 1358 C CA . GLU A 1 162 ? 28.997 -13.109 -28.301 1.00 97.12 162 GLU A CA 1
ATOM 1359 C C . GLU A 1 162 ? 30.138 -12.271 -28.902 1.00 97.12 162 GLU A C 1
ATOM 1361 O O . GLU A 1 162 ? 30.625 -12.577 -29.994 1.00 97.12 162 GLU A O 1
ATOM 1366 N N . ARG A 1 163 ? 30.608 -11.239 -28.186 1.00 97.31 163 ARG A N 1
ATOM 1367 C CA . ARG A 1 163 ? 31.755 -10.420 -28.615 1.00 97.31 163 ARG A CA 1
ATOM 1368 C C . ARG A 1 163 ? 33.034 -11.249 -28.700 1.00 97.31 163 ARG A C 1
ATOM 1370 O O . ARG A 1 163 ? 33.714 -11.166 -29.719 1.00 97.31 163 ARG A O 1
ATOM 1377 N N . LEU A 1 164 ? 33.296 -12.097 -27.704 1.00 96.88 164 LEU A N 1
ATOM 1378 C CA . LEU A 1 164 ? 34.436 -13.018 -27.699 1.00 96.88 164 LEU A CA 1
ATOM 1379 C C . LEU A 1 164 ? 34.384 -14.005 -28.875 1.00 96.88 164 LEU A C 1
ATOM 1381 O O . LEU A 1 164 ? 35.389 -14.199 -29.552 1.00 96.88 164 LEU A O 1
ATOM 1385 N N . ARG A 1 165 ? 33.209 -14.572 -29.191 1.00 97.06 165 ARG A N 1
ATOM 1386 C CA . ARG A 1 165 ? 33.041 -15.456 -30.363 1.00 97.06 165 ARG A CA 1
ATOM 1387 C C . ARG A 1 165 ? 33.327 -14.737 -31.681 1.00 97.06 165 ARG A C 1
ATOM 1389 O O . ARG A 1 165 ? 34.040 -15.273 -32.525 1.00 97.06 165 ARG A O 1
ATOM 1396 N N . LYS A 1 166 ? 32.805 -13.517 -31.849 1.00 97.38 166 LYS A N 1
ATOM 1397 C CA . LYS A 1 166 ? 33.051 -12.687 -33.042 1.00 97.38 166 LYS A CA 1
ATOM 1398 C C . LYS A 1 166 ? 34.526 -12.301 -33.183 1.00 97.38 166 LYS A C 1
ATOM 1400 O O . LYS A 1 166 ? 35.029 -12.213 -34.300 1.00 97.38 166 LYS A O 1
ATOM 1405 N N . GLU A 1 167 ? 35.220 -12.051 -32.076 1.00 96.19 167 GLU A N 1
ATOM 1406 C CA . GLU A 1 167 ? 36.651 -11.739 -32.072 1.00 96.19 167 GLU A CA 1
ATOM 1407 C C . GLU A 1 167 ? 37.508 -12.966 -32.411 1.00 96.19 167 GLU A C 1
ATOM 1409 O O . GLU A 1 167 ? 38.407 -12.875 -33.247 1.00 96.19 167 GLU A O 1
ATOM 1414 N N . GLU A 1 168 ? 37.185 -14.135 -31.851 1.00 95.94 168 GLU A N 1
ATOM 1415 C CA . GLU A 1 168 ? 37.867 -15.392 -32.173 1.00 95.94 168 GLU A CA 1
ATOM 1416 C C . GLU A 1 168 ? 37.680 -15.786 -33.649 1.00 95.94 168 GLU A C 1
ATOM 1418 O O . GLU A 1 168 ? 38.631 -16.216 -34.303 1.00 95.94 168 GLU A O 1
ATOM 1423 N N . GLU A 1 169 ? 36.479 -15.596 -34.205 1.00 96.00 169 GLU A N 1
ATOM 1424 C CA . GLU A 1 169 ? 36.198 -15.831 -35.625 1.00 96.00 169 GLU A CA 1
ATOM 1425 C C . GLU A 1 169 ? 37.009 -14.891 -36.530 1.00 96.00 169 GLU A C 1
ATOM 1427 O O . GLU A 1 169 ? 37.655 -15.348 -37.477 1.00 96.00 169 GLU A O 1
ATOM 1432 N N . LYS A 1 170 ? 37.054 -13.589 -36.207 1.00 96.69 170 LYS A N 1
ATOM 1433 C CA . LYS A 1 170 ? 37.888 -12.616 -36.932 1.00 96.69 170 LYS A CA 1
ATOM 1434 C C . LYS A 1 170 ? 39.366 -12.990 -36.879 1.00 96.69 170 LYS A C 1
ATOM 1436 O O . LYS A 1 170 ? 40.030 -12.952 -37.913 1.00 96.69 170 LYS A O 1
ATOM 1441 N N . ARG A 1 171 ? 39.862 -13.411 -35.712 1.00 96.12 171 ARG A N 1
ATOM 1442 C CA . ARG A 1 171 ? 41.253 -13.844 -35.531 1.00 96.12 171 ARG A CA 1
ATOM 1443 C C . ARG A 1 171 ? 41.579 -15.084 -36.369 1.00 96.12 171 ARG A C 1
ATOM 1445 O O . ARG A 1 171 ? 42.629 -15.121 -37.003 1.00 96.12 171 ARG A O 1
ATOM 1452 N N . LYS A 1 172 ? 40.678 -16.073 -36.429 1.00 96.81 172 LYS A N 1
ATOM 1453 C CA . LYS A 1 172 ? 40.843 -17.265 -37.284 1.00 96.81 172 LYS A CA 1
ATOM 1454 C C . LYS A 1 172 ? 40.845 -16.905 -38.772 1.00 96.81 172 LYS A C 1
ATOM 1456 O O . LYS A 1 172 ? 41.693 -17.399 -39.511 1.00 96.81 172 LYS A O 1
ATOM 1461 N N . ALA A 1 173 ? 39.949 -16.018 -39.203 1.00 96.06 173 ALA A N 1
ATOM 1462 C CA . ALA A 1 173 ? 39.891 -15.559 -40.590 1.00 96.06 173 ALA A CA 1
ATOM 1463 C C . ALA A 1 173 ? 41.141 -14.758 -41.000 1.00 96.06 173 ALA A C 1
ATOM 1465 O O . ALA A 1 173 ? 41.628 -14.901 -42.122 1.00 96.06 173 ALA A O 1
ATOM 1466 N N . GLU A 1 174 ? 41.679 -13.926 -40.105 1.00 94.25 174 GLU A N 1
ATOM 1467 C CA . GLU A 1 174 ? 42.924 -13.187 -40.333 1.00 94.25 174 GLU A CA 1
ATOM 1468 C C . GLU A 1 174 ? 44.138 -14.124 -40.403 1.00 94.25 174 GLU A C 1
ATOM 1470 O O . GLU A 1 174 ? 44.954 -14.006 -41.318 1.00 94.25 174 GLU A O 1
ATOM 1475 N N . GLU A 1 175 ? 44.223 -15.116 -39.511 1.00 93.44 175 GLU A N 1
ATOM 1476 C CA . GLU A 1 175 ? 45.286 -16.125 -39.549 1.00 93.44 175 GLU A CA 1
ATOM 1477 C C . GLU A 1 175 ? 45.230 -16.968 -40.836 1.00 93.44 175 GLU A C 1
ATOM 1479 O O . GLU A 1 175 ? 46.266 -17.251 -41.443 1.00 93.44 175 GLU A O 1
ATOM 1484 N N . GLU A 1 176 ? 44.033 -17.331 -41.307 1.00 93.12 176 GLU A N 1
ATOM 1485 C CA . GLU A 1 176 ? 43.854 -18.041 -42.578 1.00 93.12 176 GLU A CA 1
ATOM 1486 C C . GLU A 1 176 ? 44.254 -17.174 -43.784 1.00 93.12 176 GLU A C 1
ATOM 1488 O O . GLU A 1 176 ? 44.936 -17.656 -44.693 1.00 93.12 176 GLU A O 1
ATOM 1493 N N . LYS A 1 177 ? 43.887 -15.884 -43.792 1.00 95.00 177 LYS A N 1
ATOM 1494 C CA . LYS A 1 177 ? 44.316 -14.937 -44.835 1.00 95.00 177 LYS A CA 1
ATOM 1495 C C . LYS A 1 177 ? 45.834 -14.788 -44.866 1.00 95.00 177 LYS A C 1
ATOM 1497 O O . LYS A 1 177 ? 46.415 -14.871 -45.945 1.00 95.00 177 LYS A O 1
ATOM 1502 N N . ARG A 1 178 ? 46.475 -14.664 -43.701 1.00 92.50 178 ARG A N 1
ATOM 1503 C CA . ARG A 1 178 ? 47.936 -14.565 -43.590 1.00 92.50 178 ARG A CA 1
ATOM 1504 C C . ARG A 1 178 ? 48.640 -15.824 -44.103 1.00 92.50 178 ARG A C 1
ATOM 1506 O O . ARG A 1 178 ? 49.629 -15.709 -44.819 1.00 92.50 178 ARG A O 1
ATOM 1513 N N . LYS A 1 179 ? 48.106 -17.020 -43.822 1.00 94.69 179 LYS A N 1
ATOM 1514 C CA . LYS A 1 179 ? 48.636 -18.284 -44.375 1.00 94.69 179 LYS A CA 1
ATOM 1515 C C . LYS A 1 179 ? 48.529 -18.337 -45.903 1.00 94.69 179 LYS A C 1
ATOM 1517 O O . LYS A 1 179 ? 49.482 -18.747 -46.564 1.00 94.69 179 LYS A O 1
ATOM 1522 N N . LYS A 1 180 ? 47.402 -17.893 -46.475 1.00 92.31 180 LYS A N 1
ATOM 1523 C CA . LYS A 1 180 ? 47.213 -17.825 -47.937 1.00 92.31 180 LYS A CA 1
ATOM 1524 C C . LYS A 1 180 ? 48.153 -16.813 -48.594 1.00 92.31 180 LYS A C 1
ATOM 1526 O O . LYS A 1 180 ? 48.686 -17.092 -49.665 1.00 92.31 180 LYS A O 1
ATOM 1531 N N . GLU A 1 181 ? 48.364 -15.662 -47.961 1.00 90.31 181 GLU A N 1
ATOM 1532 C CA . GLU A 1 181 ? 49.283 -14.630 -48.446 1.00 90.31 181 GLU A CA 1
ATOM 1533 C C . GLU A 1 181 ? 50.742 -15.102 -48.409 1.00 90.31 181 GLU A C 1
ATOM 1535 O O . GLU A 1 181 ? 51.435 -14.994 -49.417 1.00 90.31 181 GLU A O 1
ATOM 1540 N N . GLU A 1 182 ? 51.182 -15.730 -47.314 1.00 89.19 182 GLU A N 1
ATOM 1541 C CA . GLU A 1 182 ? 52.534 -16.290 -47.198 1.00 89.19 182 GLU A CA 1
ATOM 1542 C C . GLU A 1 182 ? 52.792 -17.388 -48.249 1.00 89.19 182 GLU A C 1
ATOM 1544 O O . GLU A 1 182 ? 53.867 -17.457 -48.850 1.00 89.19 182 GLU A O 1
ATOM 1549 N N . GLU A 1 183 ? 51.805 -18.247 -48.526 1.00 87.06 183 GLU A N 1
ATOM 1550 C CA . GLU A 1 183 ? 51.916 -19.253 -49.586 1.00 87.06 183 GLU A CA 1
ATOM 1551 C C . GLU A 1 183 ? 51.959 -18.612 -50.985 1.00 87.06 183 GLU A C 1
ATOM 1553 O O . GLU A 1 183 ? 52.742 -19.036 -51.843 1.00 87.06 183 GLU A O 1
ATOM 1558 N N . ALA A 1 184 ? 51.151 -17.574 -51.224 1.00 87.94 184 ALA A N 1
ATOM 1559 C CA . ALA A 1 184 ? 51.158 -16.822 -52.475 1.00 87.94 184 ALA A CA 1
ATOM 1560 C C . ALA A 1 184 ? 52.497 -16.099 -52.694 1.00 87.94 184 ALA A C 1
ATOM 1562 O O . ALA A 1 184 ? 53.035 -16.131 -53.80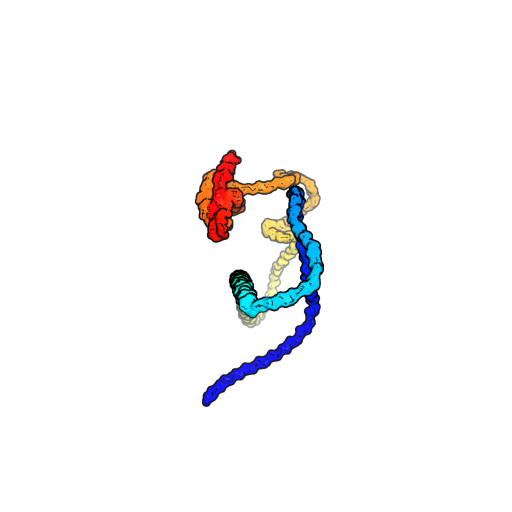4 1.00 87.94 184 ALA A O 1
ATOM 1563 N N . GLU A 1 185 ? 53.079 -15.515 -51.647 1.00 84.81 185 GLU A N 1
ATOM 1564 C CA . GLU A 1 185 ? 54.389 -14.868 -51.695 1.00 84.81 185 GLU A CA 1
ATOM 1565 C C . GLU A 1 185 ? 55.505 -15.884 -51.964 1.00 84.81 185 GLU A C 1
ATOM 1567 O O . GLU A 1 185 ? 56.327 -15.669 -52.856 1.00 84.81 185 GLU A O 1
ATOM 1572 N N . LYS A 1 186 ? 55.484 -17.051 -51.304 1.00 83.75 186 LYS A N 1
ATOM 1573 C CA . LYS A 1 186 ? 56.419 -18.160 -51.583 1.00 83.75 186 LYS A CA 1
ATOM 1574 C C . LYS A 1 186 ? 56.300 -18.703 -53.014 1.00 83.75 186 LYS A C 1
ATOM 1576 O O . LYS A 1 186 ? 57.294 -19.156 -53.584 1.00 83.75 186 LYS A O 1
ATOM 1581 N N . LYS A 1 187 ? 55.107 -18.672 -53.623 1.00 81.62 187 LYS A N 1
ATOM 1582 C CA . LYS A 1 187 ? 54.906 -19.028 -55.044 1.00 81.62 187 LYS A CA 1
ATOM 1583 C C . LYS A 1 187 ? 55.411 -17.930 -55.982 1.00 81.62 187 LYS A C 1
ATOM 1585 O O . LYS A 1 187 ? 56.014 -18.239 -57.009 1.00 81.62 187 LYS A O 1
ATOM 1590 N N . LYS A 1 188 ? 55.208 -16.660 -55.622 1.00 75.25 188 LYS A N 1
ATOM 1591 C CA . LYS A 1 188 ? 55.651 -15.497 -56.403 1.00 75.25 188 LYS A CA 1
ATOM 1592 C C . LYS A 1 188 ? 57.175 -15.339 -56.380 1.00 75.25 188 LYS A C 1
ATOM 1594 O O . LYS A 1 188 ? 57.760 -15.061 -57.423 1.00 75.25 188 LYS A O 1
ATOM 1599 N N . SER A 1 189 ? 57.830 -15.604 -55.249 1.00 63.72 189 SER A N 1
ATOM 1600 C CA . SER A 1 189 ? 59.294 -15.544 -55.117 1.00 63.72 189 SER A CA 1
ATOM 1601 C C . SER A 1 189 ? 60.029 -16.662 -55.870 1.00 63.72 189 SER A C 1
ATOM 1603 O O . SER A 1 189 ? 61.171 -16.467 -56.279 1.00 63.72 189 SER A O 1
ATOM 1605 N N . LYS A 1 190 ? 59.371 -17.792 -56.174 1.00 63.19 190 LYS A N 1
ATOM 1606 C CA . LYS A 1 190 ? 59.900 -18.820 -57.099 1.00 63.19 190 LYS A CA 1
ATOM 1607 C C . LYS A 1 190 ? 59.827 -18.419 -58.581 1.00 63.19 190 LYS A C 1
ATOM 1609 O O . LYS A 1 190 ? 60.448 -19.072 -59.415 1.00 63.19 190 LYS A O 1
ATOM 1614 N N . LEU A 1 191 ? 59.100 -17.353 -58.926 1.00 57.25 191 LEU A N 1
ATOM 1615 C CA . LEU A 1 191 ? 58.841 -16.910 -60.298 1.00 57.25 191 LEU A CA 1
ATOM 1616 C C . LEU A 1 191 ? 59.195 -15.426 -60.483 1.00 57.25 191 LEU A C 1
ATOM 1618 O O . LEU A 1 191 ? 58.311 -14.648 -60.813 1.00 57.25 191 LEU A O 1
ATOM 1622 N N . LYS A 1 192 ? 60.455 -15.011 -60.290 1.00 50.16 192 LYS A N 1
ATOM 1623 C CA . LYS A 1 192 ? 61.123 -13.927 -61.057 1.00 50.16 192 LYS A CA 1
ATOM 1624 C C . LYS A 1 192 ? 62.499 -13.604 -60.449 1.00 50.16 192 LYS A C 1
ATOM 1626 O O . LYS A 1 192 ? 62.597 -12.920 -59.438 1.00 50.16 192 LYS A O 1
ATOM 1631 N N . ILE A 1 193 ? 63.560 -13.998 -61.154 1.00 48.75 193 ILE A N 1
ATOM 1632 C CA . ILE A 1 193 ? 64.801 -13.217 -61.241 1.00 48.75 193 ILE A CA 1
ATOM 1633 C C . ILE A 1 193 ? 64.716 -12.453 -62.563 1.00 48.75 193 ILE A C 1
ATOM 1635 O O . ILE A 1 193 ? 64.689 -13.079 -63.622 1.00 48.75 193 ILE A O 1
ATOM 1639 N N . LYS A 1 194 ? 64.621 -11.123 -62.484 1.00 51.78 194 LYS A N 1
ATOM 1640 C CA . LYS A 1 194 ? 65.191 -10.116 -63.404 1.00 51.78 194 LYS A CA 1
ATOM 1641 C C . LYS A 1 194 ? 64.760 -8.722 -62.913 1.00 51.78 194 LYS A C 1
ATOM 1643 O O . LYS A 1 194 ? 63.556 -8.503 -62.776 1.00 51.78 194 LYS A O 1
ATOM 1648 N N . PRO A 1 195 ? 65.693 -7.793 -62.637 1.00 49.09 195 PRO A N 1
ATOM 1649 C CA . PRO A 1 195 ? 65.356 -6.468 -62.140 1.00 49.09 195 PRO A CA 1
ATOM 1650 C C . PRO A 1 195 ? 65.058 -5.537 -63.318 1.00 49.09 195 PRO A C 1
ATOM 1652 O O . PRO A 1 195 ? 65.886 -5.372 -64.210 1.00 49.09 195 PRO A O 1
ATOM 1655 N N . ILE A 1 196 ? 63.880 -4.919 -63.320 1.00 42.81 196 ILE A N 1
ATOM 1656 C CA . ILE A 1 196 ? 63.571 -3.758 -64.158 1.00 42.81 196 ILE A CA 1
ATOM 1657 C C . ILE A 1 196 ? 62.978 -2.718 -63.218 1.00 42.81 196 ILE A C 1
ATOM 1659 O O . ILE A 1 196 ? 61.918 -2.926 -62.629 1.00 42.81 196 ILE A O 1
ATOM 1663 N N . GLY A 1 197 ? 63.736 -1.642 -63.026 1.00 50.59 197 GLY A N 1
ATOM 1664 C CA . GLY A 1 197 ? 63.332 -0.498 -62.234 1.00 50.59 197 GLY A CA 1
ATOM 1665 C C . GLY A 1 197 ? 62.173 0.227 -62.901 1.00 50.59 197 GLY A C 1
ATOM 1666 O O . GLY A 1 197 ? 62.251 0.591 -64.070 1.00 50.59 197 GLY A O 1
ATOM 1667 N N . LEU A 1 198 ? 61.113 0.455 -62.135 1.00 41.09 198 LEU A N 1
ATOM 1668 C CA . LEU A 1 198 ? 60.148 1.502 -62.417 1.00 41.09 198 LEU A CA 1
ATOM 1669 C C . LEU A 1 198 ? 59.612 2.001 -61.074 1.00 41.09 198 LEU A C 1
ATOM 1671 O O . LEU A 1 198 ? 58.820 1.343 -60.403 1.00 41.09 198 LEU A O 1
ATOM 1675 N N . ILE A 1 199 ? 60.147 3.143 -60.658 1.00 48.53 199 ILE A N 1
ATOM 1676 C CA . ILE A 1 199 ? 59.696 3.924 -59.511 1.00 48.53 199 ILE A CA 1
ATOM 1677 C C . ILE A 1 199 ? 58.361 4.553 -59.913 1.00 48.53 199 ILE A C 1
ATOM 1679 O O . ILE A 1 199 ? 58.313 5.355 -60.844 1.00 48.53 199 ILE A O 1
ATOM 1683 N N . VAL A 1 200 ? 57.280 4.168 -59.235 1.00 50.97 200 VAL A N 1
ATOM 1684 C CA . VAL A 1 200 ? 55.965 4.809 -59.363 1.00 50.97 200 VAL A CA 1
ATOM 1685 C C . VAL A 1 200 ? 55.778 5.720 -58.143 1.00 50.97 200 VAL A C 1
ATOM 1687 O O . VAL A 1 200 ? 55.980 5.249 -57.021 1.00 50.97 200 VAL A O 1
ATOM 1690 N N . PRO A 1 201 ? 55.445 7.011 -58.317 1.00 56.53 201 PRO A N 1
ATOM 1691 C CA . PRO A 1 201 ? 55.302 7.945 -57.207 1.00 56.53 201 PRO A CA 1
ATOM 1692 C C . PRO A 1 201 ? 54.065 7.625 -56.356 1.00 56.53 201 PRO A C 1
ATOM 1694 O O . PRO A 1 201 ? 52.962 7.437 -56.868 1.00 56.53 201 PRO A O 1
ATOM 1697 N N . VAL A 1 202 ? 54.273 7.573 -55.041 1.00 53.16 202 VAL A N 1
ATOM 1698 C CA . VAL A 1 202 ? 53.239 7.381 -54.016 1.00 53.16 202 VAL A CA 1
ATOM 1699 C C . VAL A 1 202 ? 52.406 8.668 -53.902 1.00 53.16 202 VAL A C 1
ATOM 1701 O O . VAL A 1 202 ? 52.999 9.739 -53.751 1.00 53.16 202 VAL A O 1
ATOM 1704 N N . PRO A 1 203 ? 51.061 8.617 -53.959 1.00 61.00 203 PRO A N 1
ATOM 1705 C CA . PRO A 1 203 ? 50.242 9.796 -53.713 1.00 61.00 203 PRO A CA 1
ATOM 1706 C C . PRO A 1 203 ? 50.369 10.213 -52.244 1.00 61.00 203 PRO A C 1
ATOM 1708 O O . PRO A 1 203 ? 50.048 9.457 -51.328 1.00 61.00 203 PRO A O 1
ATOM 1711 N N . VAL A 1 204 ? 50.864 11.429 -52.031 1.00 61.53 204 VAL A N 1
ATOM 1712 C CA . VAL A 1 204 ? 50.966 12.068 -50.718 1.00 61.53 204 VAL A CA 1
ATOM 1713 C C . VAL A 1 204 ? 49.552 12.389 -50.232 1.00 61.53 204 VAL A C 1
ATOM 1715 O O . VAL A 1 204 ? 48.880 13.257 -50.785 1.00 61.53 204 VAL A O 1
ATOM 1718 N N . ILE A 1 205 ? 49.087 11.673 -49.209 1.00 66.94 205 ILE A N 1
ATOM 1719 C CA . ILE A 1 205 ? 47.823 11.969 -48.527 1.00 66.94 205 ILE A CA 1
ATOM 1720 C C . ILE A 1 205 ? 48.067 13.167 -47.605 1.00 66.94 205 ILE A C 1
ATOM 1722 O O . ILE A 1 205 ? 48.910 13.112 -46.709 1.00 66.94 205 ILE A O 1
ATOM 1726 N N . LYS A 1 206 ? 47.345 14.261 -47.848 1.00 72.44 206 LYS A N 1
ATOM 1727 C CA . LYS A 1 206 ? 47.408 15.491 -47.057 1.00 72.44 206 LYS A CA 1
ATOM 1728 C C . LYS A 1 206 ? 46.396 15.379 -45.912 1.00 72.44 206 LYS A C 1
ATOM 1730 O O . LYS A 1 206 ? 45.200 15.282 -46.167 1.00 72.44 206 LYS A O 1
ATOM 1735 N N . PHE A 1 207 ? 46.869 15.347 -44.670 1.00 69.31 207 PHE A N 1
ATOM 1736 C CA . PHE A 1 207 ? 46.014 15.402 -43.483 1.00 69.31 207 PHE A CA 1
ATOM 1737 C C . PHE A 1 207 ? 45.959 16.852 -42.996 1.00 69.31 207 PHE A C 1
ATOM 1739 O O . PHE A 1 207 ? 47.001 17.440 -42.715 1.00 69.31 207 PHE A O 1
ATOM 1746 N N . GLU A 1 208 ? 44.762 17.430 -42.915 1.00 71.94 208 GLU A N 1
ATOM 1747 C CA . GLU A 1 208 ? 44.528 18.752 -42.326 1.00 71.94 208 GLU A CA 1
ATOM 1748 C C . GLU A 1 208 ? 43.872 18.559 -40.951 1.00 71.94 208 GLU A C 1
ATOM 1750 O O . GLU A 1 208 ? 42.921 17.790 -40.800 1.00 71.94 208 GLU A O 1
ATOM 1755 N N . ILE A 1 209 ? 44.462 19.173 -39.923 1.00 76.56 209 ILE A N 1
ATOM 1756 C CA . ILE A 1 209 ? 44.054 19.033 -38.519 1.00 76.56 209 ILE A CA 1
ATOM 1757 C C . ILE A 1 209 ? 43.001 20.108 -38.225 1.00 76.56 209 ILE A C 1
ATOM 1759 O O . ILE A 1 209 ? 43.197 21.268 -38.580 1.00 76.56 209 ILE A O 1
ATOM 1763 N N . LEU A 1 210 ? 41.891 19.725 -37.584 1.00 69.25 210 LEU A N 1
ATOM 1764 C CA . LEU A 1 210 ? 40.821 20.648 -37.189 1.00 69.25 210 LEU A CA 1
ATOM 1765 C C . LEU A 1 210 ? 41.343 21.717 -36.210 1.00 69.25 210 LEU A C 1
ATOM 1767 O O . LEU A 1 210 ? 42.098 21.396 -35.290 1.00 69.25 210 LEU A O 1
ATOM 1771 N N . ASN A 1 211 ? 40.891 22.965 -36.358 1.00 71.88 211 ASN A N 1
ATOM 1772 C CA . ASN A 1 211 ? 41.179 24.029 -35.391 1.00 71.88 211 ASN A CA 1
ATOM 1773 C C . ASN A 1 211 ? 40.589 23.681 -34.010 1.00 71.88 211 ASN A C 1
ATOM 1775 O O . ASN A 1 211 ? 39.451 23.223 -33.915 1.00 71.88 211 ASN A O 1
ATOM 1779 N N . ALA A 1 212 ? 41.356 23.905 -32.939 1.00 73.69 212 ALA A N 1
ATOM 1780 C CA . ALA A 1 212 ? 41.004 23.492 -31.575 1.00 73.69 212 ALA A CA 1
ATOM 1781 C C . ALA A 1 212 ? 39.797 24.241 -30.968 1.00 73.69 212 ALA A C 1
ATOM 1783 O O . ALA A 1 212 ? 39.232 23.780 -29.980 1.00 73.69 212 ALA A O 1
ATOM 1784 N N . ASP A 1 213 ? 39.367 25.347 -31.580 1.00 76.81 213 ASP A N 1
ATOM 1785 C CA . ASP A 1 213 ? 38.290 26.209 -31.071 1.00 76.81 213 ASP A CA 1
ATOM 1786 C C . ASP A 1 213 ? 36.879 25.782 -31.523 1.00 76.81 213 ASP A C 1
ATOM 1788 O O . ASP A 1 213 ? 35.899 26.504 -31.323 1.00 76.81 213 ASP A O 1
ATOM 1792 N N . VAL A 1 214 ? 36.733 24.605 -32.143 1.00 75.00 214 VAL A N 1
ATOM 1793 C CA . VAL A 1 214 ? 35.416 24.094 -32.548 1.00 75.00 214 VAL A CA 1
ATOM 1794 C C . VAL A 1 214 ? 34.659 23.570 -31.323 1.00 75.00 214 VAL A C 1
ATOM 1796 O O . VAL A 1 214 ? 35.013 22.556 -30.725 1.00 75.00 214 VAL A O 1
ATOM 1799 N N . SER A 1 215 ? 33.578 24.264 -30.964 1.00 74.56 215 SER A N 1
ATOM 1800 C CA . SER A 1 215 ? 32.656 23.872 -29.893 1.00 74.56 215 SER A CA 1
ATOM 1801 C C . SER A 1 215 ? 32.009 22.508 -30.180 1.00 74.56 215 SER A C 1
ATOM 1803 O O . SER A 1 215 ? 31.413 22.304 -31.238 1.00 74.56 215 SER A O 1
ATOM 1805 N N . LEU A 1 216 ? 32.132 21.572 -29.233 1.00 79.62 216 LEU A N 1
ATOM 1806 C CA . LEU A 1 216 ? 31.466 20.267 -29.273 1.00 79.62 216 LEU A CA 1
ATOM 1807 C C . LEU A 1 216 ? 30.058 20.373 -28.665 1.00 79.62 216 LEU A C 1
ATOM 1809 O O . LEU A 1 216 ? 29.918 21.000 -27.610 1.00 79.62 216 LEU A O 1
ATOM 1813 N N . PRO A 1 217 ? 29.029 19.721 -29.247 1.00 82.88 217 PRO A N 1
ATOM 1814 C CA . PRO A 1 217 ? 29.068 18.700 -30.309 1.00 82.88 217 PRO A CA 1
ATOM 1815 C C . PRO A 1 217 ? 29.181 19.258 -31.743 1.00 82.88 217 PRO A C 1
ATOM 1817 O O . PRO A 1 217 ? 28.535 20.243 -32.083 1.00 82.88 217 PRO A O 1
ATOM 1820 N N . VAL A 1 218 ? 29.973 18.586 -32.594 1.00 81.75 218 VAL A N 1
ATOM 1821 C CA . VAL A 1 218 ? 30.185 18.976 -34.004 1.00 81.75 218 VAL A CA 1
ATOM 1822 C C . VAL A 1 218 ? 28.898 18.787 -34.809 1.00 81.75 218 VAL A C 1
ATOM 1824 O O . VAL A 1 218 ? 28.347 17.685 -34.841 1.00 81.75 218 VAL A O 1
ATOM 1827 N N . ASP A 1 219 ? 28.449 19.846 -35.483 1.00 82.75 219 ASP A N 1
ATOM 1828 C CA . ASP A 1 219 ? 27.303 19.798 -36.392 1.00 82.75 219 ASP A CA 1
ATOM 1829 C C . ASP A 1 219 ? 27.750 19.294 -37.780 1.00 82.75 219 ASP A C 1
ATOM 1831 O O . ASP A 1 219 ? 28.557 19.958 -38.434 1.00 82.75 219 ASP A O 1
ATOM 1835 N N . PRO A 1 220 ? 27.253 18.140 -38.265 1.00 83.62 220 PRO A N 1
ATOM 1836 C CA . PRO A 1 220 ? 27.672 17.570 -39.544 1.00 83.62 220 PRO A CA 1
ATOM 1837 C C . PRO A 1 220 ? 27.216 18.369 -40.777 1.00 83.62 220 PRO A C 1
ATOM 1839 O O . PRO A 1 220 ? 27.679 18.073 -41.877 1.00 83.62 220 PRO A O 1
ATOM 1842 N N . LEU A 1 221 ? 26.311 19.346 -40.633 1.00 81.56 221 LEU A N 1
ATOM 1843 C CA . LEU A 1 221 ? 25.802 20.162 -41.747 1.00 81.56 221 LEU A CA 1
ATOM 1844 C C . LEU A 1 221 ? 26.545 21.491 -41.926 1.00 81.56 221 LEU A C 1
ATOM 1846 O O . LEU A 1 221 ? 26.278 22.214 -42.887 1.00 81.56 221 LEU A O 1
ATOM 1850 N N . LYS A 1 222 ? 27.463 21.833 -41.017 1.00 77.44 222 LYS A N 1
ATOM 1851 C CA . LYS A 1 222 ? 28.182 23.106 -41.042 1.00 77.44 222 LYS A CA 1
ATOM 1852 C C . LYS A 1 222 ? 29.552 22.932 -41.702 1.00 77.44 222 LYS A C 1
ATOM 1854 O O . LYS A 1 222 ? 30.328 22.061 -41.320 1.00 77.44 222 LYS A O 1
ATOM 1859 N N . ASP A 1 223 ? 29.846 23.759 -42.703 1.00 81.88 223 ASP A N 1
ATOM 1860 C CA . ASP A 1 223 ? 31.127 23.728 -43.412 1.00 81.88 223 ASP A CA 1
ATOM 1861 C C . ASP A 1 223 ? 32.188 24.512 -42.623 1.00 81.88 223 ASP A C 1
ATOM 1863 O O . ASP A 1 223 ? 32.211 25.742 -42.613 1.00 81.88 223 ASP A O 1
ATOM 1867 N N . TYR A 1 224 ? 33.047 23.789 -41.903 1.00 74.75 224 TYR A N 1
ATOM 1868 C CA . TYR A 1 224 ? 34.140 24.365 -41.109 1.00 74.75 224 TYR A CA 1
ATOM 1869 C C . TYR A 1 224 ? 35.408 24.638 -41.938 1.00 74.75 224 TYR A C 1
ATOM 1871 O O . TYR A 1 224 ? 36.418 25.066 -41.381 1.00 74.75 224 TYR A O 1
ATOM 1879 N N . TRP A 1 225 ? 35.376 24.365 -43.248 1.00 75.50 225 TRP A N 1
ATOM 1880 C CA . TRP A 1 225 ? 36.550 24.382 -44.125 1.00 75.50 225 TRP A CA 1
ATOM 1881 C C . TRP A 1 225 ? 36.544 25.570 -45.102 1.00 75.50 225 TRP A C 1
ATOM 1883 O O . TRP A 1 225 ? 37.565 25.860 -45.726 1.00 75.50 225 TRP A O 1
ATOM 1893 N N . SER A 1 226 ? 35.443 26.325 -45.208 1.00 70.75 226 SER A N 1
ATOM 1894 C CA . SER A 1 226 ? 35.381 27.548 -46.015 1.00 70.75 226 SER A CA 1
ATOM 1895 C C . SER A 1 226 ? 36.060 28.720 -45.294 1.00 70.75 226 SER A C 1
ATOM 1897 O O . SER A 1 226 ? 35.449 29.405 -44.471 1.00 70.75 226 SER A O 1
ATOM 1899 N N . ALA A 1 227 ? 37.338 28.953 -45.600 1.00 55.38 227 ALA A N 1
ATOM 1900 C CA . ALA A 1 227 ? 38.128 30.068 -45.087 1.00 55.38 227 ALA A CA 1
ATOM 1901 C C . ALA A 1 227 ? 37.529 31.427 -45.501 1.00 55.38 227 ALA A C 1
ATOM 1903 O O . ALA A 1 227 ? 37.886 31.991 -46.534 1.00 55.38 227 ALA A O 1
ATOM 1904 N N . THR A 1 228 ? 36.635 31.970 -44.674 1.00 49.16 228 THR A N 1
ATOM 1905 C CA . THR A 1 228 ? 36.259 33.384 -44.730 1.00 49.16 228 THR A CA 1
ATOM 1906 C C . THR A 1 228 ? 36.938 34.094 -43.570 1.00 49.16 228 THR A C 1
ATOM 1908 O O . THR A 1 228 ? 36.550 33.972 -42.412 1.00 49.16 228 THR A O 1
ATOM 1911 N N . VAL A 1 229 ? 38.000 34.813 -43.917 1.00 53.06 229 VAL A N 1
ATOM 1912 C CA . VAL A 1 229 ? 38.620 35.858 -43.107 1.00 53.06 229 VAL A CA 1
ATOM 1913 C C . VAL A 1 229 ? 37.567 36.928 -42.814 1.00 53.06 229 VAL A C 1
ATOM 1915 O O . VAL A 1 229 ? 37.177 37.645 -43.729 1.00 53.06 229 VAL A O 1
ATOM 1918 N N . VAL A 1 230 ? 37.122 37.042 -41.561 1.00 45.94 230 VAL A N 1
ATOM 1919 C CA . VAL A 1 230 ? 36.398 38.210 -41.021 1.00 45.94 230 VAL A CA 1
ATOM 1920 C C . VAL A 1 230 ? 36.757 38.266 -39.527 1.00 45.94 230 VAL A C 1
ATOM 1922 O O . VAL A 1 230 ? 36.303 37.435 -38.751 1.00 45.94 230 VAL A O 1
ATOM 1925 N N . ALA A 1 231 ? 37.803 38.985 -39.112 1.00 44.75 231 ALA A N 1
ATOM 1926 C CA . ALA A 1 231 ? 37.775 40.422 -38.832 1.00 44.75 231 ALA A CA 1
ATOM 1927 C C . ALA A 1 231 ? 36.558 40.821 -37.979 1.00 44.75 231 ALA A C 1
ATOM 1929 O O . ALA A 1 231 ? 35.509 41.196 -38.488 1.00 44.75 231 ALA A O 1
ATOM 1930 N N . GLU A 1 232 ? 36.738 40.692 -36.666 1.00 45.19 232 GLU A N 1
ATOM 1931 C CA . GLU A 1 232 ? 36.192 41.563 -35.621 1.00 45.19 232 GLU A CA 1
ATOM 1932 C C . GLU A 1 232 ? 35.565 42.859 -36.157 1.00 45.19 232 GLU A C 1
ATOM 1934 O O . GLU A 1 232 ? 36.286 43.647 -36.760 1.00 45.19 232 GLU A O 1
ATOM 1939 N N . THR A 1 233 ? 34.261 43.083 -35.932 1.00 34.75 233 THR A N 1
ATOM 1940 C CA . THR A 1 233 ? 33.612 44.408 -35.793 1.00 34.75 233 THR A CA 1
ATOM 1941 C C . THR A 1 233 ? 32.135 44.223 -35.387 1.00 34.75 233 THR A C 1
ATOM 1943 O O . THR A 1 233 ? 31.304 43.802 -36.183 1.00 34.75 233 THR A O 1
ATOM 1946 N N . THR A 1 234 ? 31.874 44.517 -34.109 1.00 41.09 234 THR A N 1
ATOM 1947 C CA . THR A 1 234 ? 30.704 45.211 -33.522 1.00 41.09 234 THR A CA 1
ATOM 1948 C C . THR A 1 234 ? 29.254 44.801 -33.860 1.00 41.09 234 THR A C 1
ATOM 1950 O O . THR A 1 234 ? 28.791 44.919 -34.990 1.00 41.09 234 THR A O 1
ATOM 1953 N N . GLU A 1 235 ? 28.510 44.502 -32.784 1.00 48.97 235 GLU A N 1
ATOM 1954 C CA . GLU A 1 235 ? 27.097 44.857 -32.486 1.00 48.97 235 GLU A CA 1
ATOM 1955 C C . GLU A 1 235 ? 26.617 46.174 -33.166 1.00 48.97 235 GLU A C 1
ATOM 1957 O O . GLU A 1 235 ? 27.483 47.013 -33.424 1.00 48.97 235 GLU A O 1
ATOM 1962 N N . PRO A 1 236 ? 25.304 46.490 -33.360 1.00 56.47 236 PRO A N 1
ATOM 1963 C CA . PRO A 1 236 ? 24.099 45.948 -32.701 1.00 56.47 236 PRO A CA 1
ATOM 1964 C C . PRO A 1 236 ? 22.842 45.775 -33.611 1.00 56.47 236 PRO A C 1
ATOM 1966 O O . PRO A 1 236 ? 22.795 46.205 -34.757 1.00 56.47 236 PRO A O 1
ATOM 1969 N N . SER A 1 237 ? 21.757 45.265 -33.011 1.00 38.72 237 SER A N 1
ATOM 1970 C CA . SER A 1 237 ? 20.341 45.538 -33.349 1.00 38.72 237 SER A CA 1
ATOM 1971 C C . SER A 1 237 ? 19.773 45.062 -34.700 1.00 38.72 237 SER A C 1
ATOM 1973 O O . SER A 1 237 ? 20.022 45.642 -35.754 1.00 38.72 237 SER A O 1
ATOM 1975 N N . THR A 1 238 ? 18.807 44.136 -34.631 1.00 39.59 238 THR A N 1
ATOM 1976 C CA . THR A 1 238 ? 17.367 44.367 -34.925 1.00 39.59 238 THR A CA 1
ATOM 1977 C C . THR A 1 238 ? 16.709 43.054 -35.374 1.00 39.59 238 THR A C 1
ATOM 1979 O O . THR A 1 238 ? 16.881 42.608 -36.504 1.00 39.59 238 THR A O 1
ATOM 1982 N N . GLY A 1 239 ? 15.913 42.455 -34.489 1.00 36.75 239 GLY A N 1
ATOM 1983 C CA . GLY A 1 239 ? 15.014 41.331 -34.768 1.00 36.75 239 GLY A CA 1
ATOM 1984 C C . GLY A 1 239 ? 14.155 41.042 -33.528 1.00 36.75 239 GLY A C 1
ATOM 1985 O O . GLY A 1 239 ? 14.654 41.220 -32.421 1.00 36.75 239 GLY A O 1
ATOM 1986 N N . PRO A 1 240 ? 12.863 40.713 -33.677 1.00 51.25 240 PRO A N 1
ATOM 1987 C CA . PRO A 1 240 ? 11.801 41.328 -32.882 1.00 51.25 240 PRO A CA 1
ATOM 1988 C C . PRO A 1 240 ? 11.477 40.621 -31.557 1.00 51.25 240 PRO A C 1
ATOM 1990 O O . PRO A 1 240 ? 11.333 39.404 -31.496 1.00 51.25 240 PRO A O 1
ATOM 1993 N N . ASP A 1 241 ? 11.337 41.448 -30.520 1.00 43.41 241 ASP A N 1
ATOM 1994 C CA . ASP A 1 241 ? 10.173 41.564 -29.630 1.00 43.41 241 ASP A CA 1
ATOM 1995 C C . ASP A 1 241 ? 9.317 40.305 -29.392 1.00 43.41 241 ASP A C 1
ATOM 1997 O O . ASP A 1 241 ? 8.365 40.056 -30.125 1.00 43.41 241 ASP A O 1
ATOM 2001 N N . ILE A 1 242 ? 9.614 39.575 -28.306 1.00 44.78 242 ILE A N 1
ATOM 2002 C CA . ILE A 1 242 ? 8.602 39.151 -27.322 1.00 44.78 242 ILE A CA 1
ATOM 2003 C C . ILE A 1 242 ? 9.214 39.305 -25.920 1.00 44.78 242 ILE A C 1
ATOM 2005 O O . ILE A 1 242 ? 10.136 38.582 -25.538 1.00 44.78 242 ILE A O 1
ATOM 2009 N N . SER A 1 243 ? 8.675 40.274 -25.180 1.00 42.75 243 SER A N 1
ATOM 2010 C CA . SER A 1 243 ? 9.019 40.702 -23.824 1.00 42.75 243 SER A CA 1
ATOM 2011 C C . SER A 1 243 ? 9.305 39.593 -22.808 1.00 42.75 243 SER A C 1
ATOM 2013 O O . SER A 1 243 ? 8.452 38.762 -22.490 1.00 42.75 243 SER A O 1
ATOM 2015 N N . VAL A 1 244 ? 10.466 39.716 -22.161 1.00 48.28 244 VAL A N 1
ATOM 2016 C CA . VAL A 1 244 ? 10.624 39.410 -20.736 1.00 48.28 244 VAL A CA 1
ATOM 2017 C C . VAL A 1 244 ? 10.180 40.659 -19.981 1.00 48.28 244 VAL A C 1
ATOM 2019 O O . VAL A 1 244 ? 10.924 41.631 -19.899 1.00 48.28 244 VAL A O 1
ATOM 2022 N N . GLU A 1 245 ? 8.954 40.636 -19.461 1.00 43.28 245 GLU A N 1
ATOM 2023 C CA . GLU A 1 245 ? 8.472 41.625 -18.502 1.00 43.28 245 GLU A CA 1
ATOM 2024 C C . GLU A 1 245 ? 8.302 40.963 -17.134 1.00 43.28 245 GLU A C 1
ATOM 2026 O O . GLU A 1 245 ? 7.558 39.994 -16.956 1.00 43.28 245 GLU A O 1
ATOM 2031 N N . ASP A 1 246 ? 9.065 41.488 -16.180 1.00 49.00 246 ASP A N 1
ATOM 2032 C CA . ASP A 1 246 ? 8.968 41.226 -14.755 1.00 49.00 246 ASP A CA 1
ATOM 2033 C C . ASP A 1 246 ? 7.616 41.756 -14.247 1.00 49.00 246 ASP A C 1
ATOM 2035 O O . ASP A 1 246 ? 7.447 42.931 -13.933 1.00 49.00 246 ASP A O 1
ATOM 2039 N N . GLN A 1 247 ? 6.618 40.872 -14.231 1.00 39.62 247 GLN A N 1
ATOM 2040 C CA . GLN A 1 247 ? 5.315 41.075 -13.600 1.00 39.62 247 GLN A CA 1
ATOM 2041 C C . GLN A 1 247 ? 5.128 40.020 -12.499 1.00 39.62 247 GLN A C 1
ATOM 2043 O O . GLN A 1 247 ? 5.488 38.848 -12.679 1.00 39.62 247 GLN A O 1
ATOM 2048 N N . PRO A 1 248 ? 4.535 40.380 -11.348 1.00 45.56 248 PRO A N 1
ATOM 2049 C CA . PRO A 1 248 ? 4.279 39.439 -10.269 1.00 45.56 248 PRO A CA 1
ATOM 2050 C C . PRO A 1 248 ? 3.367 38.314 -10.771 1.00 45.56 248 PRO A C 1
ATOM 2052 O O . PRO A 1 248 ? 2.225 38.545 -11.159 1.00 45.56 248 PRO A O 1
ATOM 2055 N N . LYS A 1 249 ? 3.899 37.084 -10.752 1.00 39.38 249 LYS A N 1
ATOM 2056 C CA . LYS A 1 249 ? 3.239 35.817 -11.117 1.00 39.38 249 LYS A CA 1
ATOM 2057 C C . LYS A 1 249 ? 1.711 35.868 -10.914 1.00 39.38 249 LYS A C 1
ATOM 2059 O O . LYS A 1 249 ? 1.268 35.790 -9.760 1.00 39.38 249 LYS A O 1
ATOM 2064 N N . PRO A 1 250 ? 0.882 35.880 -11.977 1.00 43.75 250 PRO A N 1
ATOM 2065 C CA . PRO A 1 250 ? -0.522 35.553 -11.818 1.00 43.75 250 PRO A CA 1
ATOM 2066 C C . PRO A 1 250 ? -0.583 34.098 -11.351 1.00 43.75 250 PRO A C 1
ATOM 2068 O O . PRO A 1 250 ? -0.048 33.183 -11.984 1.00 43.75 250 PRO A O 1
ATOM 2071 N N . LYS A 1 251 ? -1.171 33.885 -10.174 1.00 52.81 251 LYS A N 1
ATOM 2072 C CA . LYS A 1 251 ? -1.448 32.557 -9.622 1.00 52.81 251 LYS A CA 1
ATOM 2073 C C . LYS A 1 251 ? -2.099 31.731 -10.733 1.00 52.81 251 LYS A C 1
ATOM 2075 O O . LYS A 1 251 ? -3.178 32.107 -11.176 1.00 52.81 251 LYS A O 1
ATOM 2080 N N . LYS A 1 252 ? -1.436 30.656 -11.189 1.00 52.06 252 LYS A N 1
ATOM 2081 C CA . LYS A 1 252 ? -1.931 29.740 -12.234 1.00 52.06 252 LYS A CA 1
ATOM 2082 C C . LYS A 1 252 ? -3.411 29.461 -11.979 1.00 52.06 252 LYS A C 1
ATOM 2084 O O . LYS A 1 252 ? -3.747 28.753 -11.025 1.00 52.06 252 LYS A O 1
ATOM 2089 N N . THR A 1 253 ? -4.284 30.062 -12.780 1.00 59.34 253 THR A N 1
ATOM 2090 C CA . THR A 1 253 ? -5.716 29.814 -12.698 1.00 59.34 253 THR A CA 1
ATOM 2091 C C . THR A 1 253 ? -5.908 28.359 -13.090 1.00 59.34 253 THR A C 1
ATOM 2093 O O . THR A 1 253 ? -5.488 27.902 -14.152 1.00 59.34 253 THR A O 1
ATOM 2096 N N . LYS A 1 254 ? -6.417 27.581 -12.141 1.00 77.94 254 LYS A N 1
ATOM 2097 C CA . LYS A 1 254 ? -6.690 26.157 -12.297 1.00 77.94 254 LYS A CA 1
ATOM 2098 C C . LYS A 1 254 ? -7.638 25.989 -13.487 1.00 77.94 254 LYS A C 1
ATOM 2100 O O . LYS A 1 254 ? -8.803 26.350 -13.372 1.00 77.94 254 LYS A O 1
ATOM 2105 N N . SER A 1 255 ? -7.137 25.504 -14.625 1.00 86.50 255 SER A N 1
ATOM 2106 C CA . SER A 1 255 ? -7.963 25.289 -15.816 1.00 86.50 255 SER A CA 1
ATOM 2107 C C . SER A 1 255 ? -9.043 24.251 -15.503 1.00 86.50 255 SER A C 1
ATOM 2109 O O . SER A 1 255 ? -8.723 23.126 -15.112 1.00 86.50 255 SER A O 1
ATOM 2111 N N . LEU A 1 256 ? -10.302 24.649 -15.665 1.00 92.69 256 LEU A N 1
ATOM 2112 C CA . LEU A 1 256 ? -11.507 23.855 -15.419 1.00 92.69 256 LEU A CA 1
ATOM 2113 C C . LEU A 1 256 ? -12.211 23.560 -16.748 1.00 92.69 256 LEU A C 1
ATOM 2115 O O . LEU A 1 256 ? -12.014 24.278 -17.728 1.00 92.69 256 LEU A O 1
ATOM 2119 N N . ILE A 1 257 ? -13.007 22.492 -16.789 1.00 93.38 257 ILE A N 1
ATOM 2120 C CA . ILE A 1 257 ? -13.900 22.217 -17.923 1.00 93.38 257 ILE A CA 1
ATOM 2121 C C . ILE A 1 257 ? -15.017 23.260 -17.893 1.00 93.38 257 ILE A C 1
ATOM 2123 O O . ILE A 1 257 ? -15.733 23.358 -16.901 1.00 93.38 257 ILE A O 1
ATOM 2127 N N . THR A 1 258 ? -15.145 24.041 -18.963 1.00 90.69 258 THR A N 1
ATOM 2128 C CA . THR A 1 258 ? -16.133 25.125 -19.048 1.00 90.69 258 THR A CA 1
ATOM 2129 C C . THR A 1 258 ? -17.303 24.803 -19.974 1.00 90.69 258 THR A C 1
ATOM 2131 O O . THR A 1 258 ? -18.335 25.453 -19.867 1.00 90.69 258 THR A O 1
ATOM 2134 N N . VAL A 1 259 ? -17.172 23.833 -20.886 1.00 93.44 259 VAL A N 1
ATOM 2135 C CA . VAL A 1 259 ? -18.203 23.534 -21.895 1.00 93.44 259 VAL A CA 1
ATOM 2136 C C . VAL A 1 259 ? -19.386 22.806 -21.232 1.00 93.44 259 VAL A C 1
ATOM 2138 O O . VAL A 1 259 ? -19.158 21.765 -20.613 1.00 93.44 259 VAL A O 1
ATOM 2141 N N . PRO A 1 260 ? -20.632 23.310 -21.359 1.00 91.75 260 PRO A N 1
ATOM 2142 C CA . PRO A 1 260 ? -21.803 22.720 -20.703 1.00 91.75 260 PRO A CA 1
ATOM 2143 C C . PRO A 1 260 ? -22.080 21.262 -21.099 1.00 91.75 260 PRO A C 1
ATOM 2145 O O . PRO A 1 260 ? -22.314 20.431 -20.227 1.00 91.75 260 PRO A O 1
ATOM 2148 N N . GLU A 1 261 ? -21.971 20.926 -22.388 1.00 94.12 261 GLU A N 1
ATOM 2149 C CA . GLU A 1 261 ? -22.194 19.559 -22.897 1.00 94.12 261 GLU A CA 1
ATOM 2150 C C . GLU A 1 261 ? -21.220 18.549 -22.265 1.00 94.12 261 GLU A C 1
ATOM 2152 O O . GLU A 1 261 ? -21.604 17.471 -21.805 1.00 94.12 261 GLU A O 1
ATOM 2157 N N . ASP A 1 262 ? -19.948 18.940 -22.161 1.00 95.62 262 ASP A N 1
ATOM 2158 C CA . ASP A 1 262 ? -18.899 18.113 -21.567 1.00 95.62 262 ASP A CA 1
ATOM 2159 C C . ASP A 1 262 ? -19.078 17.970 -20.042 1.00 95.62 262 ASP A C 1
ATOM 2161 O O . ASP A 1 262 ? -18.731 16.935 -19.464 1.00 95.62 262 ASP A O 1
ATOM 2165 N N . LEU A 1 263 ? -19.650 18.985 -19.379 1.00 93.88 263 LEU A N 1
ATOM 2166 C CA . LEU A 1 263 ? -19.989 18.954 -17.951 1.00 93.88 263 LEU A CA 1
ATOM 2167 C C . LEU A 1 263 ? -21.163 18.010 -17.647 1.00 93.88 263 LEU A C 1
ATOM 2169 O O . LEU A 1 263 ? -21.136 17.326 -16.621 1.00 93.88 263 LEU A O 1
ATOM 2173 N N . GLU A 1 264 ? -22.165 17.924 -18.522 1.00 93.56 264 GLU A N 1
ATOM 2174 C CA . GLU A 1 264 ? -23.285 16.981 -18.376 1.00 93.56 264 GLU A CA 1
ATOM 2175 C C . GLU A 1 264 ? -22.830 15.523 -18.530 1.00 93.56 264 GLU A C 1
ATOM 2177 O O . GLU A 1 264 ? -23.198 14.653 -17.725 1.00 93.56 264 GLU A O 1
ATOM 2182 N N . LEU A 1 265 ? -21.965 15.259 -19.516 1.00 95.00 265 LEU A N 1
ATOM 2183 C CA . LEU A 1 265 ? -21.363 13.941 -19.721 1.00 95.00 265 LEU A CA 1
ATOM 2184 C C . LEU A 1 265 ? -20.471 13.552 -18.531 1.00 95.00 265 LEU A C 1
ATOM 2186 O O . LEU A 1 265 ? -20.540 12.427 -18.024 1.00 95.00 265 LEU A O 1
ATOM 2190 N N . PHE A 1 266 ? -19.687 14.512 -18.029 1.00 96.44 266 PHE A N 1
ATOM 2191 C CA . PHE A 1 266 ? -18.892 14.367 -16.813 1.00 96.44 266 PHE A CA 1
ATOM 2192 C C . PHE A 1 266 ? -19.768 14.005 -15.603 1.00 96.44 266 PHE A C 1
ATOM 2194 O O . PHE A 1 266 ? -19.481 13.025 -14.911 1.00 96.44 266 PHE A O 1
ATOM 2201 N N . ALA A 1 267 ? -20.856 14.743 -15.359 1.00 95.38 267 ALA A N 1
ATOM 2202 C CA . ALA A 1 267 ? -21.725 14.524 -14.206 1.00 95.38 267 ALA A CA 1
ATOM 2203 C C . ALA A 1 267 ? -22.380 13.136 -14.242 1.00 95.38 267 ALA A C 1
ATOM 2205 O O . ALA A 1 267 ? -22.351 12.408 -13.248 1.00 95.38 267 ALA A O 1
ATOM 2206 N N . SER A 1 268 ? -22.884 12.740 -15.413 1.00 96.19 268 SER A N 1
ATOM 2207 C CA . SER A 1 268 ? -23.518 11.438 -15.639 1.00 96.19 268 SER A CA 1
ATOM 2208 C C . SER A 1 268 ? -22.575 10.271 -15.349 1.00 96.19 268 SER A C 1
ATOM 2210 O O . SER A 1 268 ? -23.001 9.244 -14.821 1.00 96.19 268 SER A O 1
ATOM 2212 N N . LYS A 1 269 ? -21.281 10.420 -15.670 1.00 96.50 269 LYS A N 1
ATOM 2213 C CA . LYS A 1 269 ? -20.287 9.360 -15.466 1.00 96.50 269 LYS A CA 1
ATOM 2214 C C . LYS A 1 269 ? -19.716 9.316 -14.052 1.00 96.50 269 LYS A C 1
ATOM 2216 O O . LYS A 1 269 ? -19.308 8.250 -13.604 1.00 96.50 269 LYS A O 1
ATOM 2221 N N . VAL A 1 270 ? -19.653 10.455 -13.364 1.00 96.94 270 VAL A N 1
ATOM 2222 C CA . VAL A 1 270 ? -19.088 10.552 -12.010 1.00 96.94 270 VAL A CA 1
ATOM 2223 C C . VAL A 1 270 ? -20.119 10.186 -10.943 1.00 96.94 270 VAL A C 1
ATOM 2225 O O . VAL A 1 270 ? -19.754 9.581 -9.933 1.00 96.94 270 VAL A O 1
ATOM 2228 N N . GLN A 1 271 ? -21.397 10.504 -11.158 1.00 95.50 271 GLN A N 1
ATOM 2229 C CA . GLN A 1 271 ? -22.452 10.292 -10.172 1.00 95.50 271 GLN A CA 1
ATOM 2230 C C . GLN A 1 271 ? -22.617 8.806 -9.812 1.00 95.50 271 GLN A C 1
ATOM 2232 O O . GLN A 1 271 ? -22.923 7.960 -10.648 1.00 95.50 271 GLN A O 1
ATOM 2237 N N . GLY A 1 272 ? -22.445 8.481 -8.529 1.00 93.62 272 GLY A N 1
ATOM 2238 C CA . GLY A 1 272 ? -22.691 7.143 -7.980 1.00 93.62 272 GLY A CA 1
ATOM 2239 C C . GLY A 1 272 ? -21.557 6.129 -8.170 1.00 93.62 272 GLY A C 1
ATOM 2240 O O . GLY A 1 272 ? -21.636 5.024 -7.618 1.00 93.62 272 GLY A O 1
ATOM 2241 N N . CYS A 1 273 ? -20.487 6.496 -8.879 1.00 95.38 273 CYS A N 1
ATOM 2242 C CA . CYS A 1 273 ? -19.319 5.641 -9.059 1.00 95.38 273 CYS A CA 1
ATOM 2243 C C . CYS A 1 273 ? -18.437 5.580 -7.806 1.00 95.38 273 CYS A C 1
ATOM 2245 O O . CYS A 1 273 ? -18.292 6.550 -7.066 1.00 95.38 273 CYS A O 1
ATOM 2247 N N . ASP A 1 274 ? -17.792 4.440 -7.588 1.00 95.75 274 ASP A N 1
ATOM 2248 C CA . ASP A 1 274 ? -16.922 4.136 -6.444 1.00 95.75 274 ASP A CA 1
ATOM 2249 C C . ASP A 1 274 ? -15.424 4.128 -6.800 1.00 95.75 274 ASP A C 1
ATOM 2251 O O . ASP A 1 274 ? -14.567 3.876 -5.946 1.00 95.75 274 ASP A O 1
ATOM 2255 N N . PHE A 1 275 ? -15.092 4.465 -8.047 1.00 95.62 275 PHE A N 1
ATOM 2256 C CA . PHE A 1 275 ? -13.726 4.456 -8.555 1.00 95.62 275 PHE A CA 1
ATOM 2257 C C . PHE A 1 275 ? -12.786 5.421 -7.819 1.00 95.62 275 PHE A C 1
ATOM 2259 O O . PHE A 1 275 ? -13.171 6.457 -7.266 1.00 95.62 275 PHE A O 1
ATOM 2266 N N . THR A 1 276 ? -11.495 5.090 -7.848 1.00 95.50 276 THR A N 1
ATOM 2267 C CA . THR A 1 276 ? -10.443 6.001 -7.383 1.00 95.50 276 THR A CA 1
ATOM 2268 C C . THR A 1 276 ? -10.289 7.190 -8.340 1.00 95.50 276 THR A C 1
ATOM 2270 O O . THR A 1 276 ? -10.631 7.090 -9.517 1.00 95.50 276 THR A O 1
ATOM 2273 N N . VAL A 1 277 ? -9.742 8.309 -7.847 1.00 96.12 277 VAL A N 1
ATOM 2274 C CA . VAL A 1 277 ? -9.449 9.509 -8.660 1.00 96.12 277 VAL A CA 1
ATOM 2275 C C . VAL A 1 277 ? -8.727 9.168 -9.977 1.00 96.12 277 VAL A C 1
ATOM 2277 O O . VAL A 1 277 ? -9.241 9.560 -11.021 1.00 96.12 277 VAL A O 1
ATOM 2280 N N . PRO A 1 278 ? -7.600 8.420 -9.998 1.00 97.06 278 PRO A N 1
ATOM 2281 C CA . PRO A 1 278 ? -6.898 8.135 -11.251 1.00 97.06 278 PRO A CA 1
ATOM 2282 C C . PRO A 1 278 ? -7.735 7.309 -12.235 1.00 97.06 278 PRO A C 1
ATOM 2284 O O . PRO A 1 278 ? -7.725 7.613 -13.425 1.00 97.06 278 PRO A O 1
ATOM 2287 N N . THR A 1 279 ? -8.504 6.329 -11.750 1.00 97.00 279 THR A N 1
ATOM 2288 C CA . THR A 1 279 ? -9.406 5.525 -12.590 1.00 97.00 279 THR A CA 1
ATOM 2289 C C . THR A 1 279 ? -10.518 6.383 -13.194 1.00 97.00 279 THR A C 1
ATOM 2291 O O . THR A 1 279 ? -10.794 6.279 -14.386 1.00 97.00 279 THR A O 1
ATOM 2294 N N . MET A 1 280 ? -11.126 7.269 -12.398 1.00 97.06 280 MET A N 1
ATOM 2295 C CA . MET A 1 280 ? -12.169 8.177 -12.881 1.00 97.06 280 MET A CA 1
ATOM 2296 C C . MET A 1 280 ? -11.629 9.123 -13.954 1.00 97.06 280 MET A C 1
ATOM 2298 O O . MET A 1 280 ? -12.254 9.323 -14.990 1.00 97.06 280 MET A O 1
ATOM 2302 N N . VAL A 1 281 ? -10.427 9.653 -13.739 1.00 97.69 281 VAL A N 1
ATOM 2303 C CA . VAL A 1 281 ? -9.764 10.542 -14.691 1.00 97.69 281 VAL A CA 1
ATOM 2304 C C . VAL A 1 281 ? -9.459 9.832 -16.020 1.00 97.69 281 VAL A C 1
ATOM 2306 O O . VAL A 1 281 ? -9.592 10.447 -17.073 1.00 97.69 281 VAL A O 1
ATOM 2309 N N . GLU A 1 282 ? -9.084 8.550 -16.012 1.00 98.06 282 GLU A N 1
ATOM 2310 C CA . GLU A 1 282 ? -8.862 7.775 -17.244 1.00 98.06 282 GLU A CA 1
ATOM 2311 C C . GLU A 1 282 ? -10.156 7.468 -17.998 1.00 98.06 282 GLU A C 1
ATOM 2313 O O . GLU A 1 282 ? -10.184 7.567 -19.224 1.00 98.06 282 GLU A O 1
ATOM 2318 N N . ILE A 1 283 ? -11.230 7.139 -17.277 1.00 97.50 283 ILE A N 1
ATOM 2319 C CA . ILE A 1 283 ? -12.559 6.944 -17.867 1.00 97.50 283 ILE A CA 1
ATOM 2320 C C . ILE A 1 283 ? -13.025 8.251 -18.521 1.00 97.50 283 ILE A C 1
ATOM 2322 O O . ILE A 1 283 ? -13.369 8.260 -19.698 1.00 97.50 283 ILE A O 1
ATOM 2326 N N . LEU A 1 284 ? -12.950 9.369 -17.798 1.00 97.00 284 LEU A N 1
ATOM 2327 C CA . LEU A 1 284 ? -13.342 10.684 -18.305 1.00 97.00 284 LEU A CA 1
ATOM 2328 C C . LEU A 1 284 ? -12.451 11.174 -19.449 1.00 97.00 284 LEU A C 1
ATOM 2330 O O . LEU A 1 284 ? -12.927 11.890 -20.316 1.00 97.00 284 LEU A O 1
ATOM 2334 N N . LYS A 1 285 ? -11.176 10.777 -19.502 1.00 97.81 285 LYS A N 1
ATOM 2335 C CA . LYS A 1 285 ? -10.285 11.113 -20.622 1.00 97.81 285 LYS A CA 1
ATOM 2336 C C . LYS A 1 285 ? -10.661 10.382 -21.917 1.00 97.81 285 LYS A C 1
ATOM 2338 O O . LYS A 1 285 ? -10.335 10.884 -22.990 1.00 97.81 285 LYS A O 1
ATOM 2343 N N . LYS A 1 286 ? -11.326 9.222 -21.830 1.00 97.62 286 LYS A N 1
ATOM 2344 C CA . LYS A 1 286 ? -11.877 8.520 -23.002 1.00 97.62 286 LYS A CA 1
ATOM 2345 C C . LYS A 1 286 ? -13.112 9.228 -23.552 1.00 97.62 286 LYS A C 1
ATOM 2347 O O . LYS A 1 286 ? -13.217 9.362 -24.763 1.00 97.62 286 LYS A O 1
ATOM 2352 N N . GLU A 1 287 ? -13.989 9.696 -22.666 1.00 96.25 287 GLU A N 1
ATOM 2353 C CA . GLU A 1 287 ? -15.203 10.441 -23.036 1.00 96.25 287 GLU A CA 1
ATOM 2354 C C . GLU A 1 287 ? -14.875 11.868 -23.498 1.00 96.25 287 GLU A C 1
ATOM 2356 O O . GLU A 1 287 ? -15.458 12.378 -24.446 1.00 96.25 287 GLU A O 1
ATOM 2361 N N . LEU A 1 288 ? -13.883 12.495 -22.862 1.00 96.19 288 LEU A N 1
ATOM 2362 C CA . LEU A 1 288 ? -13.481 13.874 -23.102 1.00 96.19 288 LEU A CA 1
ATOM 2363 C C . LEU A 1 288 ? -12.005 13.953 -23.539 1.00 96.19 288 LEU A C 1
ATOM 2365 O O . LEU A 1 288 ? -11.144 14.459 -22.802 1.00 96.19 288 LEU A O 1
ATOM 2369 N N . PRO A 1 289 ? -11.662 13.479 -24.753 1.00 96.62 289 PRO A N 1
ATOM 2370 C CA . PRO A 1 289 ? -10.279 13.456 -25.229 1.00 96.62 289 PRO A CA 1
ATOM 2371 C C . PRO A 1 289 ? -9.681 14.861 -25.390 1.00 96.62 289 PRO A C 1
ATOM 2373 O O . PRO A 1 289 ? -8.456 15.005 -25.355 1.00 96.62 289 PRO A O 1
ATOM 2376 N N . LYS A 1 290 ? -10.523 15.896 -25.485 1.00 96.19 290 LYS A N 1
ATOM 2377 C CA . LYS A 1 290 ? -10.145 17.307 -25.635 1.00 96.19 290 LYS A CA 1
ATOM 2378 C C . LYS A 1 290 ? -9.432 17.894 -24.409 1.00 96.19 290 LYS A C 1
ATOM 2380 O O . LYS A 1 290 ? -8.557 18.741 -24.568 1.00 96.19 290 LYS A O 1
ATOM 2385 N N . TYR A 1 291 ? -9.748 17.439 -23.195 1.00 96.94 291 TYR A N 1
ATOM 2386 C CA . TYR A 1 291 ? -9.180 18.006 -21.963 1.00 96.94 291 TYR A CA 1
ATOM 2387 C C . TYR A 1 291 ? -7.958 17.241 -21.472 1.00 96.94 291 TYR A C 1
ATOM 2389 O O . TYR A 1 291 ? -7.867 16.022 -21.598 1.00 96.94 291 TYR A O 1
ATOM 2397 N N . THR A 1 292 ? -6.990 17.936 -20.875 1.00 97.44 292 THR A N 1
ATOM 2398 C CA . THR A 1 292 ? -5.819 17.270 -20.284 1.00 97.44 292 THR A CA 1
ATOM 2399 C C . THR A 1 292 ? -6.192 16.511 -19.007 1.00 97.44 292 THR A C 1
ATOM 2401 O O . THR A 1 292 ? -7.156 16.855 -18.320 1.00 97.44 292 THR A O 1
ATOM 2404 N N . LYS A 1 293 ? -5.388 15.500 -18.645 1.00 97.12 293 LYS A N 1
ATOM 2405 C CA . LYS A 1 293 ? -5.574 14.710 -17.415 1.00 97.12 293 LYS A CA 1
ATOM 2406 C C . LYS A 1 293 ? -5.689 15.605 -16.169 1.00 97.12 293 LYS A C 1
ATOM 2408 O O . LYS A 1 293 ? -6.546 15.375 -15.323 1.00 97.12 293 LYS A O 1
ATOM 2413 N N . GLY A 1 294 ? -4.865 16.655 -16.098 1.00 95.75 294 GLY A N 1
ATOM 2414 C CA . GLY A 1 294 ? -4.848 17.604 -14.981 1.00 95.75 294 GLY A CA 1
ATOM 2415 C C . GLY A 1 294 ? -6.090 18.498 -14.906 1.00 95.75 294 GLY A C 1
ATOM 2416 O O . GLY A 1 294 ? -6.590 18.744 -13.810 1.00 95.75 294 GLY A O 1
ATOM 2417 N N . THR A 1 295 ? -6.629 18.937 -16.049 1.00 96.25 295 THR A N 1
ATOM 2418 C CA . THR A 1 295 ? -7.891 19.702 -16.120 1.00 96.25 295 THR A CA 1
ATOM 2419 C C . THR A 1 295 ? -9.059 18.867 -15.594 1.00 96.25 295 THR A C 1
ATOM 2421 O O . THR A 1 295 ? -9.838 19.337 -14.765 1.00 96.25 295 THR A O 1
ATOM 2424 N N . ILE A 1 296 ? -9.140 17.600 -16.015 1.00 96.88 296 ILE A N 1
ATOM 2425 C CA . ILE A 1 296 ? -10.181 16.656 -15.584 1.00 96.88 296 ILE A CA 1
ATOM 2426 C C . ILE A 1 296 ? -10.059 16.371 -14.083 1.00 96.88 296 ILE A C 1
ATOM 2428 O O . ILE A 1 296 ? -11.047 16.438 -13.360 1.00 96.88 296 ILE A O 1
ATOM 2432 N N . GLU A 1 297 ? -8.849 16.101 -13.588 1.00 97.19 297 GLU A N 1
ATOM 2433 C CA . GLU A 1 297 ? -8.618 15.842 -12.163 1.00 97.19 297 GLU A CA 1
ATOM 2434 C C . GLU A 1 297 ? -8.977 17.049 -11.287 1.00 97.19 297 GLU A C 1
ATOM 2436 O O . GLU A 1 297 ? -9.563 16.894 -10.215 1.00 97.19 297 GLU A O 1
ATOM 2441 N N . THR A 1 298 ? -8.639 18.254 -11.744 1.00 96.31 298 THR A N 1
ATOM 2442 C CA . THR A 1 298 ? -8.954 19.491 -11.025 1.00 96.31 298 THR A CA 1
ATOM 2443 C C . THR A 1 298 ? -10.459 19.718 -10.975 1.00 96.31 298 THR A C 1
ATOM 2445 O O . THR A 1 298 ? -10.989 19.948 -9.892 1.00 96.31 298 THR A O 1
ATOM 2448 N N . THR A 1 299 ? -11.142 19.542 -12.109 1.00 95.75 299 THR A N 1
ATOM 2449 C CA . THR A 1 299 ? -12.606 19.635 -12.219 1.00 95.75 299 THR A CA 1
ATOM 2450 C C . THR A 1 299 ? -13.306 18.599 -11.339 1.00 95.75 299 THR A C 1
ATOM 2452 O O . THR A 1 299 ? -14.262 18.920 -10.638 1.00 95.75 299 THR A O 1
ATOM 2455 N N . LEU A 1 300 ? -12.782 17.371 -11.286 1.00 96.38 300 LEU A N 1
ATOM 2456 C CA . LEU A 1 300 ? -13.298 16.317 -10.416 1.00 96.38 300 LEU A CA 1
ATOM 2457 C C . LEU A 1 300 ? -13.201 16.682 -8.935 1.00 96.38 300 LEU A C 1
ATOM 2459 O O . LEU A 1 300 ? -14.151 16.464 -8.193 1.00 96.38 300 LEU A O 1
ATOM 2463 N N . LYS A 1 301 ? -12.079 17.267 -8.504 1.00 95.81 301 LYS A N 1
ATOM 2464 C CA . LYS A 1 301 ? -11.885 17.680 -7.105 1.00 95.81 301 LYS A CA 1
ATOM 2465 C C . LYS A 1 301 ? -12.718 18.899 -6.712 1.00 95.81 301 LYS A C 1
ATOM 2467 O O . LYS A 1 301 ? -12.983 19.068 -5.527 1.00 95.81 301 LYS A O 1
ATOM 2472 N 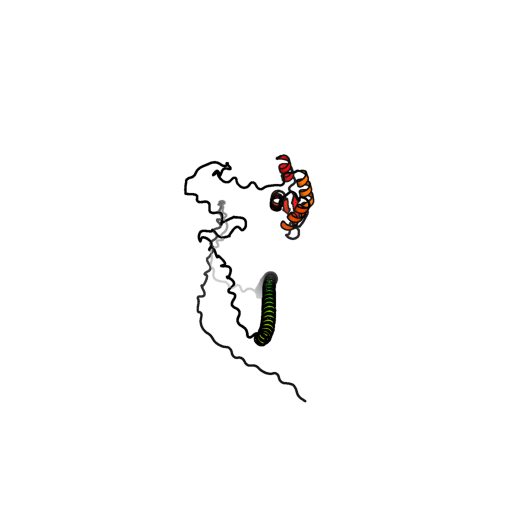N . THR A 1 302 ? -13.074 19.762 -7.662 1.00 94.44 302 THR A N 1
ATOM 2473 C CA . THR A 1 302 ? -13.871 20.967 -7.393 1.00 94.44 302 THR A CA 1
ATOM 2474 C C . THR A 1 302 ? -15.369 20.709 -7.457 1.00 94.44 302 THR A C 1
ATOM 2476 O O . THR A 1 302 ? -16.096 21.255 -6.637 1.00 94.44 302 THR A O 1
ATOM 2479 N N . LEU A 1 303 ? -15.832 19.899 -8.416 1.00 94.81 303 LEU A N 1
ATOM 2480 C CA . LEU A 1 303 ? -17.262 19.698 -8.681 1.00 94.81 303 LEU A CA 1
ATOM 2481 C C . LEU A 1 303 ? -17.838 18.436 -8.038 1.00 94.81 303 LEU A C 1
ATOM 2483 O O . LEU A 1 303 ? -19.057 18.299 -7.965 1.00 94.81 303 LEU A O 1
ATOM 2487 N N . ALA A 1 304 ? -17.000 17.503 -7.584 1.00 96.19 304 ALA A N 1
ATOM 2488 C CA . ALA A 1 304 ? -17.464 16.267 -6.974 1.00 96.19 304 ALA A CA 1
ATOM 2489 C C . ALA A 1 304 ? -16.842 16.047 -5.595 1.00 96.19 304 ALA A C 1
ATOM 2491 O O . ALA A 1 304 ? -15.654 16.277 -5.357 1.00 96.19 304 ALA A O 1
ATOM 2492 N N . LYS A 1 305 ? -17.661 15.536 -4.679 1.00 95.62 305 LYS A N 1
ATOM 2493 C CA . LYS A 1 305 ? -17.254 15.122 -3.336 1.00 95.62 305 LYS A CA 1
ATOM 2494 C C . LYS A 1 305 ? -17.472 13.625 -3.190 1.00 95.62 305 LYS A C 1
ATOM 2496 O O . LYS A 1 305 ? -18.432 13.060 -3.705 1.00 95.62 305 LYS A O 1
ATOM 2501 N N . ARG A 1 306 ? -16.569 12.959 -2.477 1.00 95.12 306 ARG A N 1
ATOM 2502 C CA . ARG A 1 306 ? -16.684 11.522 -2.231 1.00 95.12 306 ARG A CA 1
ATOM 2503 C C . ARG A 1 306 ? -17.367 11.291 -0.886 1.00 95.12 306 ARG A C 1
ATOM 2505 O O . ARG A 1 306 ? -16.744 11.492 0.156 1.00 95.12 306 ARG A O 1
ATOM 2512 N N . VAL A 1 307 ? -18.632 10.883 -0.908 1.00 94.44 307 VAL A N 1
ATOM 2513 C CA . VAL A 1 307 ? -19.487 10.733 0.279 1.00 94.44 307 VAL A CA 1
ATOM 2514 C C . VAL A 1 307 ? -19.774 9.252 0.519 1.00 94.44 307 VAL A C 1
ATOM 2516 O O . VAL A 1 307 ? -20.023 8.483 -0.408 1.00 94.44 307 VAL A O 1
ATOM 2519 N N . GLY A 1 308 ? -19.686 8.823 1.775 1.00 92.62 308 GLY A N 1
ATOM 2520 C CA . GLY A 1 308 ? -20.045 7.468 2.181 1.00 92.62 308 GLY A CA 1
ATOM 2521 C C . GLY A 1 308 ? -19.701 7.196 3.649 1.00 92.62 308 GLY A C 1
ATOM 2522 O O . GLY A 1 308 ? -18.688 7.710 4.132 1.00 92.62 308 GLY A O 1
ATOM 2523 N N . PRO A 1 309 ? -20.512 6.392 4.363 1.00 87.94 309 PRO A N 1
ATOM 2524 C CA . PRO A 1 309 ? -20.328 6.111 5.790 1.00 87.94 309 PRO A CA 1
ATOM 2525 C C . PRO A 1 309 ? -19.089 5.249 6.075 1.00 87.94 309 PRO A C 1
ATOM 2527 O O . PRO A 1 309 ? -18.493 5.342 7.146 1.00 87.94 309 PRO A O 1
ATOM 2530 N N . LYS A 1 310 ? -18.671 4.420 5.111 1.00 88.75 310 LYS A N 1
ATOM 2531 C CA . LYS A 1 310 ? -17.498 3.542 5.199 1.00 88.75 310 LYS A CA 1
ATOM 2532 C C . LYS A 1 310 ? -16.598 3.733 3.989 1.00 88.75 310 LYS A C 1
ATOM 2534 O O . LYS A 1 310 ? -17.071 4.039 2.900 1.00 88.75 310 LYS A O 1
ATOM 2539 N N . MET A 1 311 ? -15.295 3.498 4.158 1.00 77.62 311 MET A N 1
ATOM 2540 C CA . MET A 1 311 ? -14.298 3.652 3.088 1.00 77.62 311 MET A CA 1
ATOM 2541 C C . MET A 1 311 ? -14.590 2.782 1.852 1.00 77.62 311 MET A C 1
ATOM 2543 O O . MET A 1 311 ? -14.305 3.220 0.741 1.00 77.62 311 MET A O 1
ATOM 2547 N N . SER A 1 312 ? -15.199 1.608 2.044 1.00 85.00 312 SER A N 1
ATOM 2548 C CA . SER A 1 312 ? -15.621 0.675 0.989 1.00 85.00 312 SER A CA 1
ATOM 2549 C C . SER A 1 312 ? -16.891 1.093 0.240 1.00 85.00 312 SER A C 1
ATOM 2551 O O . SER A 1 312 ? -17.175 0.548 -0.815 1.00 85.00 312 SER A O 1
ATOM 2553 N N . GLU A 1 313 ? -17.656 2.049 0.769 1.00 89.06 313 GLU A N 1
ATOM 2554 C CA . GLU A 1 313 ? -18.942 2.498 0.213 1.00 89.06 313 GLU A CA 1
ATOM 2555 C C . GLU A 1 313 ? -18.879 3.964 -0.246 1.00 89.06 313 GLU A C 1
ATOM 2557 O O . GLU A 1 313 ? -19.903 4.591 -0.509 1.00 89.06 313 GLU A O 1
ATOM 2562 N N . LYS A 1 314 ? -17.671 4.538 -0.319 1.00 94.56 314 LYS A N 1
ATOM 2563 C CA . LYS A 1 314 ? -17.452 5.924 -0.738 1.00 94.56 314 LYS A CA 1
ATOM 2564 C C . LYS A 1 314 ? -17.735 6.082 -2.228 1.00 94.56 314 LYS A C 1
ATOM 2566 O O . LYS A 1 314 ? -16.897 5.715 -3.058 1.00 94.56 314 LYS A O 1
ATOM 2571 N N . ARG A 1 315 ? -18.866 6.709 -2.540 1.00 95.31 315 ARG A N 1
ATOM 2572 C CA . ARG A 1 315 ? -19.295 7.037 -3.901 1.00 95.31 315 ARG A CA 1
ATOM 2573 C C . ARG A 1 315 ? -19.031 8.506 -4.197 1.00 95.31 315 ARG A C 1
ATOM 2575 O O . ARG A 1 315 ? -18.977 9.335 -3.291 1.00 95.31 315 ARG A O 1
ATOM 2582 N N . TRP A 1 316 ? -18.816 8.818 -5.462 1.00 96.81 316 TRP A N 1
ATOM 2583 C CA . TRP A 1 316 ? -18.742 10.191 -5.933 1.00 96.81 316 TRP A CA 1
ATOM 2584 C C . TRP A 1 316 ? -20.151 10.765 -6.075 1.00 96.81 316 TRP A C 1
ATOM 2586 O O . TRP A 1 316 ? -21.026 10.149 -6.682 1.00 96.81 316 TRP A O 1
ATOM 2596 N N . GLU A 1 317 ? -20.357 11.938 -5.490 1.00 95.88 317 GLU A N 1
ATOM 2597 C CA . GLU A 1 317 ? -21.568 12.739 -5.615 1.00 95.88 317 GLU A CA 1
ATOM 2598 C C . GLU A 1 317 ? -21.174 14.086 -6.225 1.00 95.88 317 GLU A C 1
ATOM 2600 O O . GLU A 1 317 ? -20.296 14.785 -5.708 1.00 95.88 317 GLU A O 1
ATOM 2605 N N . VAL A 1 318 ? -21.785 14.412 -7.360 1.00 95.88 318 VAL A N 1
ATOM 2606 C CA . VAL A 1 318 ? -21.542 15.651 -8.098 1.00 95.88 318 VAL A CA 1
ATOM 2607 C C . VAL A 1 318 ? -22.409 16.751 -7.504 1.00 95.88 318 VAL A C 1
ATOM 2609 O O . VAL A 1 318 ? -23.620 16.589 -7.342 1.00 95.88 318 VAL A O 1
ATOM 2612 N N . ASP A 1 319 ? -21.795 17.885 -7.183 1.00 93.75 319 ASP A N 1
ATOM 2613 C CA . ASP A 1 319 ? -22.516 19.044 -6.682 1.00 93.75 319 ASP A CA 1
ATOM 2614 C C . ASP A 1 319 ? -23.200 19.772 -7.847 1.00 93.75 319 ASP A C 1
ATOM 2616 O O . ASP A 1 319 ? -22.606 20.572 -8.574 1.00 93.75 319 ASP A O 1
ATOM 2620 N N . THR A 1 320 ? -24.478 19.454 -8.047 1.00 88.44 320 THR A N 1
ATOM 2621 C CA . THR A 1 320 ? -25.308 20.024 -9.119 1.00 88.44 320 THR A CA 1
ATOM 2622 C C . THR A 1 320 ? -25.435 21.551 -9.050 1.00 88.44 320 THR A C 1
ATOM 2624 O O . THR A 1 320 ? -25.694 22.175 -10.077 1.00 88.44 320 THR A O 1
ATOM 2627 N N . GLN A 1 321 ? -25.233 22.167 -7.878 1.00 87.12 321 GLN A N 1
ATOM 2628 C CA . GLN A 1 321 ? -25.263 23.625 -7.713 1.00 87.12 321 GLN A CA 1
ATOM 2629 C C . GLN A 1 321 ? -24.003 24.260 -8.310 1.00 87.12 321 GLN A C 1
ATOM 2631 O O . GLN A 1 321 ? -24.085 25.199 -9.103 1.00 87.12 321 GLN A O 1
ATOM 2636 N N . LEU A 1 322 ? -22.834 23.695 -7.989 1.00 86.19 322 LEU A N 1
ATOM 2637 C CA . LEU A 1 322 ? -21.552 24.150 -8.535 1.00 86.19 322 LEU A CA 1
ATOM 2638 C C . LEU A 1 322 ? -21.464 23.919 -10.044 1.00 86.19 322 LEU A C 1
ATOM 2640 O O . LEU A 1 322 ? -20.889 24.741 -10.755 1.00 86.19 322 LEU A O 1
ATOM 2644 N N . LEU A 1 323 ? -22.065 22.835 -10.541 1.00 86.44 323 LEU A N 1
ATOM 2645 C CA . LEU A 1 323 ? -22.141 22.556 -11.974 1.00 86.44 323 LEU A CA 1
ATOM 2646 C C . LEU A 1 323 ? -22.886 23.671 -12.726 1.00 86.44 323 LEU A C 1
ATOM 2648 O O . LEU A 1 323 ? -22.363 24.200 -13.704 1.00 86.44 323 LEU A O 1
ATOM 2652 N N . LYS A 1 324 ? -24.066 24.071 -12.231 1.00 86.94 324 LYS A N 1
ATOM 2653 C CA . LYS A 1 324 ? -24.870 25.150 -12.830 1.00 86.94 324 LYS A CA 1
ATOM 2654 C C . LYS A 1 324 ? -24.138 26.489 -12.799 1.00 86.94 324 LYS A C 1
ATOM 2656 O O . LYS A 1 324 ? -24.043 27.146 -13.826 1.00 86.94 324 LYS A O 1
ATOM 2661 N N . SER A 1 325 ? -23.531 26.837 -11.662 1.00 87.12 325 SER A N 1
ATOM 2662 C CA . SER A 1 325 ? -22.742 28.070 -11.534 1.00 87.12 325 SER A CA 1
ATOM 2663 C C . SER A 1 325 ? -21.529 28.095 -12.474 1.00 87.12 325 SER A C 1
ATOM 2665 O O . SER A 1 325 ? -21.209 29.142 -13.030 1.00 87.12 325 SER A O 1
ATOM 2667 N N . THR A 1 326 ? -20.872 26.950 -12.693 1.00 83.88 326 THR A N 1
ATOM 2668 C CA . THR A 1 326 ? -19.725 26.850 -13.614 1.00 83.88 326 THR A CA 1
ATOM 2669 C C . THR A 1 326 ? -20.157 26.989 -15.075 1.00 83.88 326 THR A C 1
ATOM 2671 O O . THR A 1 326 ? -19.433 27.596 -15.860 1.00 83.88 326 THR A O 1
ATOM 2674 N N . ALA A 1 327 ? -21.333 26.466 -15.436 1.00 83.81 327 ALA A N 1
ATOM 2675 C CA . ALA A 1 327 ? -21.888 26.584 -16.783 1.00 83.81 327 ALA A CA 1
ATOM 2676 C C . ALA A 1 327 ? -22.383 28.008 -17.108 1.00 83.81 327 ALA A C 1
ATOM 2678 O O . ALA A 1 327 ? -22.273 28.434 -18.250 1.00 83.81 327 ALA A O 1
ATOM 2679 N N . GLU A 1 328 ? -22.885 28.743 -16.111 1.00 84.06 328 GLU A N 1
ATOM 2680 C CA . GLU A 1 328 ? -23.427 30.108 -16.253 1.00 84.06 328 GLU A CA 1
ATOM 2681 C C . GLU A 1 328 ? -22.351 31.212 -16.179 1.00 84.06 328 GLU A C 1
ATOM 2683 O O . GLU A 1 328 ? -22.627 32.375 -16.439 1.00 84.06 328 GLU A O 1
ATOM 2688 N N . THR A 1 329 ? -21.105 30.863 -15.834 1.00 75.19 329 THR A N 1
ATOM 2689 C CA . THR A 1 329 ? -19.968 31.811 -15.803 1.00 75.19 329 THR A CA 1
ATOM 2690 C C . THR A 1 329 ? -19.335 32.030 -17.196 1.00 75.19 329 THR A C 1
ATOM 2692 O O . THR A 1 329 ? -18.307 32.699 -17.310 1.00 75.19 329 THR A O 1
ATOM 2695 N N . GLN A 1 330 ? -19.928 31.473 -18.258 1.00 55.06 330 GLN A N 1
ATOM 2696 C CA . GLN A 1 330 ? -19.634 31.840 -19.650 1.00 55.06 330 GLN A CA 1
ATOM 2697 C C . GLN A 1 330 ? -20.625 32.890 -20.136 1.00 55.06 330 GLN A C 1
ATOM 2699 O O . GLN A 1 330 ? -20.167 33.812 -20.847 1.00 55.06 330 GLN A O 1
#

Secondary structure (DSSP, 8-state):
--PPPP-----PPPP------------------------------------------------------HHHHHHHHHHHHHHHHHHHHHHHHHHHHHHHHHHHHHHHHHHHHHHHHHHHHHHHHHHHHHHHHHHHHHHHHHHHHHHHHHHHHHHHHHHHHHHHHHHHHHHHHHHHHHHHHHHHHHHHHTS--------PPPP-----PPPTT-PSSPPTTS-S-----------------------------------HHHHHHHHHHHTT----HHHHHHHHHHH-TTS-HHHHHHHHHHHEEEE-SSGGG-EEEE-HHHHHHHHHT-

Organism: Cyberlindnera fabianii (NCBI:txid36022)

pLDDT: mean 76.89, std 21.92, range [34.03, 98.06]

InterPro domains:
  IPR048800 Chromatin assembly factor 1 subunit Cac1-like, C-terminal domain [PF21796] (263-318)

Radius of gyration: 53.59 Å; chains: 1; bounding box: 106×102×164 Å

Sequence (330 aa):
MSNPEEPSIHKQPKESSDSDSEIEEITMVDFESTTVTQEKETQMTKTPLKTTQPSELNSGTAAESKTLTPKQLEKQREKEAKEKKRIEEKLAREKAKEEERKLKEEKRLQEKKAKEEEKERIKRENELKREKERQEREQKKNEERLRKEQERLKREEEKEKERLRKEEEKRKAEEEKRKKEEEAEKKKSKLKIKPIGLIVPVPVIKFEILNADVSLPVDPLKDYWSATVVAETTEPSTGPDISVEDQPKPKKTKSLITVPEDLELFASKVQGCDFTVPTMVEILKKELPKYTKGTIETTLKTLAKRVGPKMSEKRWEVDTQLLKSTAETQ